Protein 7V9B (pdb70)

Solvent-accessible surface area: 12774 Å² total

GO terms:
  GO:0005886 plasma membrane (C, IDA)
  GO:0002753 cytoplasmic pattern recognition receptor signaling pathway (P, IDA)
  GO:0035332 positive regulation of hippo signaling (P, IDA)
  GO:0005737 cytoplasm (C, IDA)
  GO:0005783 endoplasmic reticulum (C, IDA)
  GO:0042308 negative regulation of protein import into nucleus (P, IDA)
  GO:0035591 signaling adaptor activity (F, IDA)
  GO:0030007 intracellular potassium ion homeostasis (P, IDA)
  GO:0034122 negative regulation of toll-like receptor signaling pathway (P, IDA)
  GO:0140311 protein sequestering activity (F, IDA)
  GO:0070972 protein localization to endoplasmic reticulum (P, IDA)
  GO:0031966 mitochondrial membrane (C, IC)
  GO:0005246 calcium channel regulator activity (F, IDA)
  GO:0051480 regulation of cytosolic calcium ion concentration (P, IDA)
  GO:1905913 negative regulation of calcium ion export across plasma membrane (P, IDA)
  GO:0019855 calcium channel inhibitor activity (F, IDA)
  GO:0044325 transmembrane transporter binding (F, IPI)
  GO:0031625 ubiquitin protein ligase binding (F, IPI)
  GO:0034605 cellular response to heat (P, IDA)
  GO:0005634 nucleus (C, IDA)

Radius of gyration: 18.72 Å; Cα contacts (8 Å, |Δi|>4): 290; chains: 2; bounding box: 40×36×58 Å

InterPro domains:
  IPR000308 14-3-3 protein [PIRSF000868] (2-242)
  IPR000308 14-3-3 protein [PR00305] (36-65)
  IPR000308 14-3-3 protein [PR00305] (85-109)
  IPR000308 14-3-3 protein [PR00305] (116-138)
  IPR000308 14-3-3 protein [PR00305] (151-177)
  IPR000308 14-3-3 protein [PR00305] (178-204)
  IPR000308 14-3-3 protein [PR00305] (205-234)
  IPR000308 14-3-3 protein [PTHR18860] (4-235)
  IPR023409 14-3-3 protein, conserved site [PS00796] (42-52)
  IPR023409 14-3-3 protein, conserved site [PS00797] (214-233)
  IPR023410 14-3-3 domain [PF00244] (11-232)
  IPR023410 14-3-3 domain [SM00101] (4-245)
  IPR036815 14-3-3 domain superfamily [G3DSA:1.20.190.20] (1-247)
  IPR036815 14-3-3 domain superfamily [SSF48445] (1-234)

Secondary structure (DSSP, 8-state):
-HHHHHHHHHHHHHHHT-HHHHHHHHHHHHTT-SPPPHHHHHHHHHHHHHHHHHHHHHHHHHHHHHHHHHHHT-HHHHHHHHHHHHHHHHHHHHHHHHHHHHIIIIIHHH--SHHHHHHHHHHHHHHHHHHHHT--HHHHHHHHHHHHHHHHHHHHHHHHHS-TT-HHHHHHHHHHHHIIIIIS--HHHHHHHHHHHHHHHHHTGGG--TTTHHHHHHHHHHHHHHHHHH-/-------

Structure (mmCIF, N/CA/C/O backbone):
data_7V9B
#
_entry.id   7V9B
#
_cell.length_a   77.880
_cell.length_b   81.040
_cell.length_c   83.280
_cell.angle_alpha   90.00
_cell.angle_beta   90.00
_cell.angle_gamma   90.00
#
_symmetry.space_group_name_H-M   'C 2 2 21'
#
loop_
_entity.id
_entity.type
_entity.pdbx_description
1 polymer 'YWHAE/FAM22B fusion protein'
2 polymer ARG-ARG-ARG-ALA-VAL-SEP-MET-ASP-ASN-SER-ASN
3 non-polymer GLYCEROL
4 non-polymer (4S)-2-METHYL-2,4-PENTANEDIOL
5 non-polymer IMIDAZOLE
6 non-polymer 2-[3,6-bis(dimethylamino)xanthen-9-yl]-5-methanoyl-benzoate
7 water water
#
loop_
_atom_site.group_PDB
_atom_site.id
_atom_site.type_symbol
_atom_site.label_atom_id
_atom_site.label_alt_id
_atom_site.label_comp_id
_atom_site.label_asym_id
_atom_site.label_entity_id
_atom_site.label_seq_id
_atom_site.pdbx_PDB_ins_code
_atom_site.Cartn_x
_atom_site.Cartn_y
_atom_site.Cartn_z
_atom_site.occupancy
_atom_site.B_iso_or_equiv
_atom_site.auth_seq_id
_atom_site.auth_comp_id
_atom_site.auth_asym_id
_atom_site.auth_atom_id
_atom_site.pdbx_PDB_model_num
ATOM 1 N N . ASP A 1 19 ? 166.282 96.885 47.817 1.00 53.50 2 ASP A N 1
ATOM 2 C CA . ASP A 1 19 ? 166.775 98.184 47.263 1.00 50.29 2 ASP A CA 1
ATOM 3 C C . ASP A 1 19 ? 166.390 98.290 45.777 1.00 43.75 2 ASP A C 1
ATOM 4 O O . ASP A 1 19 ? 165.817 97.351 45.221 1.00 42.87 2 ASP A O 1
ATOM 9 N N . ASP A 1 20 ? 166.709 99.415 45.161 1.00 41.97 3 ASP A N 1
ATOM 10 C CA . ASP A 1 20 ? 166.496 99.700 43.721 1.00 42.16 3 ASP A CA 1
ATOM 11 C C . ASP A 1 20 ? 167.047 98.555 42.835 1.00 36.19 3 ASP A C 1
ATOM 12 O O . ASP A 1 20 ? 166.365 98.172 41.886 1.00 27.55 3 ASP A O 1
ATOM 17 N N . ARG A 1 21 ? 168.244 98.029 43.103 1.00 29.98 4 ARG A N 1
ATOM 18 C CA . ARG A 1 21 ? 168.882 97.008 42.238 1.00 28.91 4 ARG A CA 1
ATOM 19 C C . ARG A 1 21 ? 168.072 95.710 42.348 1.00 29.65 4 ARG A C 1
ATOM 20 O O . ARG A 1 21 ? 167.779 95.104 41.287 1.00 24.82 4 ARG A O 1
ATOM 28 N N . GLU A 1 22 ? 167.706 95.298 43.563 1.00 30.83 5 GLU A N 1
ATOM 29 C CA . GLU A 1 22 ? 166.932 94.050 43.775 1.00 31.63 5 GLU A CA 1
ATOM 30 C C . GLU A 1 22 ? 165.547 94.190 43.159 1.00 26.53 5 GLU A C 1
ATOM 31 O O . GLU A 1 22 ? 165.048 93.205 42.621 1.00 24.76 5 GLU A O 1
ATOM 37 N N . ASP A 1 23 ? 164.975 95.377 43.248 1.00 26.36 6 ASP A N 1
ATOM 38 C CA . ASP A 1 23 ? 163.667 95.716 42.644 1.00 26.64 6 ASP A CA 1
ATOM 39 C C . ASP A 1 23 ? 163.724 95.545 41.120 1.00 24.61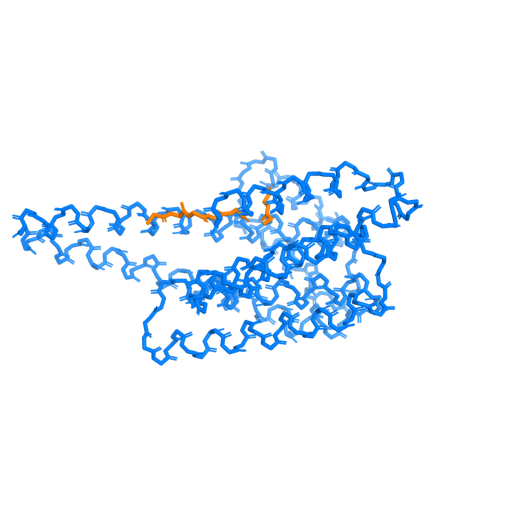 6 ASP A C 1
ATOM 40 O O . ASP A 1 23 ? 162.824 94.835 40.573 1.00 22.30 6 ASP A O 1
ATOM 45 N N . LEU A 1 24 ? 164.729 96.133 40.467 1.00 24.73 7 LEU A N 1
ATOM 46 C CA . LEU A 1 24 ? 164.905 96.055 38.986 1.00 23.47 7 LEU A CA 1
ATOM 47 C C . LEU A 1 24 ? 165.100 94.589 38.574 1.00 23.38 7 LEU A C 1
ATOM 48 O O . LEU A 1 24 ? 164.528 94.172 37.517 1.00 20.83 7 LEU A O 1
ATOM 53 N N . VAL A 1 25 ? 165.840 93.816 39.366 1.00 20.74 8 VAL A N 1
ATOM 54 C CA . VAL A 1 25 ? 166.052 92.386 39.051 1.00 22.41 8 VAL A CA 1
ATOM 55 C C . VAL A 1 25 ? 164.714 91.654 39.175 1.00 21.21 8 VAL A C 1
ATOM 56 O O . VAL A 1 25 ? 164.399 90.833 38.309 1.00 19.31 8 VAL A O 1
ATOM 60 N N . TYR A 1 26 ? 163.945 91.949 40.205 1.00 19.50 9 TYR A N 1
ATOM 61 C CA . TYR A 1 26 ? 162.625 91.312 40.405 1.00 20.24 9 TYR A CA 1
ATOM 62 C C . TYR A 1 26 ? 161.700 91.666 39.224 1.00 19.78 9 TYR A C 1
ATOM 63 O O . TYR A 1 26 ? 160.984 90.797 38.718 1.00 19.83 9 TYR A O 1
ATOM 72 N N . GLN A 1 27 ? 161.686 92.927 38.808 1.00 18.39 10 GLN A N 1
ATOM 73 C CA . GLN A 1 27 ? 160.884 93.396 37.655 1.00 21.87 10 GLN A CA 1
ATOM 74 C C . GLN A 1 27 ? 161.302 92.662 36.357 1.00 19.02 10 GLN A C 1
ATOM 75 O O . GLN A 1 27 ? 160.410 92.257 35.599 1.00 17.74 10 GLN A O 1
ATOM 81 N N . ALA A 1 28 ? 162.600 92.466 36.140 1.00 18.84 11 ALA A N 1
ATOM 82 C CA . ALA A 1 28 ? 163.164 91.699 34.996 1.00 20.12 11 ALA A CA 1
ATOM 83 C C . ALA A 1 28 ? 162.618 90.281 35.022 1.00 19.95 11 ALA A C 1
ATOM 84 O O . ALA A 1 28 ? 162.187 89.785 33.962 1.00 18.61 11 ALA A O 1
ATOM 86 N N . LYS A 1 29 ? 162.594 89.668 36.210 1.00 17.59 12 LYS A N 1
ATOM 87 C CA . LYS A 1 29 ? 162.115 88.284 36.370 1.00 20.23 12 LYS A CA 1
ATOM 88 C C . LYS A 1 29 ? 160.589 88.211 36.126 1.00 18.33 12 LYS A C 1
ATOM 89 O O . LYS A 1 29 ? 160.142 87.260 35.459 1.00 15.39 12 LYS A O 1
ATOM 95 N N . LEU A 1 30 ? 159.817 89.194 36.607 1.00 17.72 13 LEU A N 1
ATOM 96 C CA . LEU A 1 30 ? 158.362 89.270 36.316 1.00 19.80 13 LEU A CA 1
ATOM 97 C C . LEU A 1 30 ? 158.120 89.402 34.800 1.00 18.28 13 LEU A C 1
ATOM 98 O O . LEU A 1 30 ? 157.233 88.715 34.309 1.00 17.10 13 LEU A O 1
ATOM 103 N N . ALA A 1 31 ? 158.806 90.333 34.124 1.00 17.10 14 ALA A N 1
ATOM 104 C CA . ALA A 1 31 ? 158.711 90.581 32.668 1.00 16.43 14 ALA A CA 1
ATOM 105 C C . ALA A 1 31 ? 159.057 89.276 31.928 1.00 17.56 14 ALA A C 1
ATOM 106 O O . ALA A 1 31 ? 158.351 88.909 30.910 1.00 16.03 14 ALA A O 1
ATOM 108 N N . GLU A 1 32 ? 160.115 88.598 32.379 1.00 16.66 15 GLU A N 1
ATOM 109 C CA . GLU A 1 32 ? 160.509 87.322 31.737 1.00 17.27 15 GLU A CA 1
ATOM 110 C C . GLU A 1 32 ? 159.345 86.319 31.833 1.00 18.04 15 GLU A C 1
ATOM 111 O O . GLU A 1 32 ? 158.995 85.629 30.782 1.00 17.34 15 GLU A O 1
ATOM 117 N N . GLN A 1 33 ? 158.785 86.139 33.021 1.00 16.70 16 GLN A N 1
ATOM 118 C CA . GLN A 1 33 ? 157.664 85.195 33.179 1.00 17.52 16 GLN A CA 1
ATOM 119 C C . GLN A 1 33 ? 156.511 85.604 32.266 1.00 16.98 16 GLN A C 1
ATOM 120 O O . GLN A 1 33 ? 155.860 84.691 31.679 1.00 17.04 16 GLN A O 1
ATOM 126 N N . ALA A 1 34 ? 156.195 86.906 32.227 1.00 15.51 17 ALA A N 1
ATOM 127 C CA . ALA A 1 34 ? 155.060 87.449 31.468 1.00 15.44 17 ALA A CA 1
ATOM 128 C C . ALA A 1 34 ? 155.354 87.388 29.948 1.00 16.42 17 ALA A C 1
ATOM 129 O O . ALA A 1 34 ? 154.438 87.679 29.160 1.00 17.66 17 ALA A O 1
ATOM 131 N N . GLU A 1 35 ? 156.584 87.073 29.529 1.00 17.98 18 GLU A N 1
ATOM 132 C CA . GLU A 1 35 ? 157.057 87.077 28.118 1.00 17.66 18 GLU A CA 1
ATOM 133 C C . GLU A 1 35 ? 156.944 88.474 27.521 1.00 18.16 18 GLU A C 1
ATOM 134 O O . GLU A 1 35 ? 156.590 88.611 26.365 1.00 19.47 18 GLU A O 1
ATOM 140 N N . ARG A 1 36 ? 157.254 89.482 28.308 1.00 16.26 19 ARG A N 1
ATOM 141 C CA . ARG A 1 36 ? 157.262 90.901 27.887 1.00 15.93 19 ARG A CA 1
ATOM 142 C C . ARG A 1 36 ? 158.722 91.340 27.854 1.00 17.11 19 ARG A C 1
ATOM 143 O O . ARG A 1 36 ? 159.208 92.005 28.770 1.00 18.02 19 ARG A O 1
ATOM 151 N N . TYR A 1 37 ? 159.426 90.976 26.808 1.00 17.19 20 TYR A N 1
ATOM 152 C CA . TYR A 1 37 ? 160.908 91.047 26.821 1.00 17.70 20 TYR A CA 1
ATOM 153 C C . TYR A 1 37 ? 161.424 92.474 26.691 1.00 18.48 20 TYR A C 1
ATOM 154 O O . TYR A 1 37 ? 162.531 92.730 27.150 1.00 16.77 20 TYR A O 1
ATOM 163 N N . ASP A 1 38 ? 160.668 93.378 26.074 1.00 20.89 21 ASP A N 1
ATOM 164 C CA . ASP A 1 38 ? 161.053 94.810 26.004 1.00 20.68 21 ASP A CA 1
ATOM 165 C C . ASP A 1 38 ? 161.254 95.359 27.437 1.00 20.07 21 ASP A C 1
ATOM 166 O O . ASP A 1 38 ? 162.120 96.207 27.657 1.00 19.67 21 ASP A O 1
ATOM 171 N N . GLU A 1 39 ? 160.335 95.019 28.331 1.00 18.12 22 GLU A N 1
ATOM 172 C CA . GLU A 1 39 ? 160.329 95.491 29.720 1.00 18.06 22 GLU A CA 1
ATOM 173 C C . GLU A 1 39 ? 161.471 94.815 30.455 1.00 17.26 22 GLU A C 1
ATOM 174 O O . GLU A 1 39 ? 162.062 95.439 31.365 1.00 18.10 22 GLU A O 1
ATOM 180 N N . MET A 1 40 ? 161.756 93.577 30.093 1.00 16.13 23 MET A N 1
ATOM 181 C CA . MET A 1 40 ? 162.878 92.853 30.695 1.00 16.33 23 MET A CA 1
ATOM 182 C C . MET A 1 40 ? 164.166 93.580 30.319 1.00 18.20 23 MET A C 1
ATOM 183 O O . MET A 1 40 ? 165.031 93.771 31.198 1.00 19.21 23 MET A O 1
ATOM 188 N N . VAL A 1 41 ? 164.309 93.955 29.042 1.00 16.89 24 VAL A N 1
ATOM 189 C CA . VAL A 1 41 ? 165.485 94.716 28.559 1.00 17.23 24 VAL A CA 1
ATOM 190 C C . VAL A 1 41 ? 165.568 96.006 29.374 1.00 19.02 24 VAL A C 1
ATOM 191 O O . VAL A 1 41 ? 166.630 96.347 29.889 1.00 19.26 24 VAL A O 1
ATOM 195 N N . GLU A 1 42 ? 164.463 96.709 29.503 1.00 19.72 25 GLU A N 1
ATOM 196 C CA . GLU A 1 42 ? 164.511 98.068 30.093 1.00 22.48 25 GLU A CA 1
ATOM 197 C C . GLU A 1 42 ? 164.972 97.951 31.566 1.00 20.61 25 GLU A C 1
ATOM 198 O O . GLU A 1 42 ? 165.848 98.772 32.038 1.00 19.29 25 GLU A O 1
ATOM 204 N N . SER A 1 43 ? 164.522 96.914 32.268 1.00 20.07 26 SER A N 1
ATOM 205 C CA . SER A 1 43 ? 164.868 96.692 33.688 1.00 21.34 26 SER A CA 1
ATOM 206 C C . SER A 1 43 ? 166.363 96.403 33.786 1.00 21.62 26 SER A C 1
ATOM 207 O O . SER A 1 43 ? 167.049 97.011 34.631 1.00 25.54 26 SER A O 1
ATOM 210 N N . MET A 1 44 ? 166.861 95.506 32.954 1.00 18.08 27 MET A N 1
ATOM 211 C CA . MET A 1 44 ? 168.287 95.085 33.071 1.00 18.08 27 MET A CA 1
ATOM 212 C C . MET A 1 44 ? 169.217 96.184 32.535 1.00 18.70 27 MET A C 1
ATOM 213 O O . MET A 1 44 ? 170.331 96.277 33.014 1.00 17.52 27 MET A O 1
ATOM 218 N N . LYS A 1 45 ? 168.793 96.991 31.552 1.00 18.74 28 LYS A N 1
ATOM 219 C CA . LYS A 1 45 ? 169.560 98.175 31.119 1.00 22.21 28 LYS A CA 1
ATOM 220 C C . LYS A 1 45 ? 169.791 99.127 32.300 1.00 20.68 28 LYS A C 1
ATOM 221 O O . LYS A 1 45 ? 170.858 99.670 32.379 1.00 21.98 28 LYS A O 1
ATOM 227 N N . LYS A 1 46 ? 168.797 99.312 33.140 1.00 22.69 29 LYS A N 1
ATOM 228 C CA . LYS A 1 46 ? 168.911 100.183 34.331 1.00 26.11 29 LYS A CA 1
ATOM 229 C C . LYS A 1 46 ? 169.917 99.575 35.297 1.00 24.67 29 LYS A C 1
ATOM 230 O O . LYS A 1 46 ? 170.695 100.357 35.849 1.00 21.54 29 LYS A O 1
ATOM 236 N N . VAL A 1 47 ? 169.971 98.238 35.420 1.00 20.48 30 VAL A N 1
ATOM 237 C CA . VAL A 1 47 ? 170.966 97.601 36.319 1.00 22.13 30 VAL A CA 1
ATOM 238 C C . VAL A 1 47 ? 172.348 97.821 35.728 1.00 22.95 30 VAL A C 1
ATOM 239 O O . VAL A 1 47 ? 173.284 98.167 36.463 1.00 25.50 30 VAL A O 1
ATOM 243 N N . ALA A 1 48 ? 172.497 97.574 34.438 1.00 20.77 31 ALA A N 1
ATOM 244 C CA . ALA A 1 48 ? 173.755 97.759 33.704 1.00 19.64 31 ALA A CA 1
ATOM 245 C C . ALA A 1 48 ? 174.226 99.221 33.809 1.00 21.49 31 ALA A C 1
ATOM 246 O O . ALA A 1 48 ? 175.412 99.432 33.980 1.00 21.10 31 ALA A O 1
ATOM 248 N N . GLY A 1 49 ? 173.313 100.188 33.769 1.00 23.20 32 GLY A N 1
ATOM 249 C CA . GLY A 1 49 ? 173.648 101.622 33.872 1.00 23.25 32 GLY A CA 1
ATOM 250 C C . GLY A 1 49 ? 174.169 102.032 35.258 1.00 26.98 32 GLY A C 1
ATOM 251 O O . GLY A 1 49 ? 174.597 103.189 35.406 1.00 25.45 32 GLY A O 1
ATOM 252 N N . MET A 1 50 ? 174.072 101.167 36.272 1.00 25.50 33 MET A N 1
ATOM 253 C CA . MET A 1 50 ? 174.580 101.429 37.642 1.00 27.16 33 MET A CA 1
ATOM 254 C C . MET A 1 50 ? 176.115 101.369 37.671 1.00 28.05 33 MET A C 1
ATOM 255 O O . MET A 1 50 ? 176.684 101.777 38.720 1.00 31.23 33 MET A O 1
ATOM 260 N N . ASP A 1 51 ? 176.769 100.866 36.617 1.00 25.63 34 ASP A N 1
ATOM 261 C CA . ASP A 1 51 ? 178.252 100.849 36.464 1.00 29.51 34 ASP A CA 1
ATOM 262 C C . ASP A 1 51 ? 178.894 99.961 37.537 1.00 32.30 34 ASP A C 1
ATOM 263 O O . ASP A 1 51 ? 179.941 100.340 38.080 1.00 28.56 34 ASP A O 1
ATOM 268 N N . VAL A 1 52 ? 178.297 98.806 37.806 1.00 30.23 35 VAL A N 1
ATOM 269 C CA . VAL A 1 52 ? 178.809 97.827 38.791 1.00 31.22 35 VAL A CA 1
ATOM 270 C C . VAL A 1 52 ? 178.986 96.500 38.080 1.00 31.11 35 VAL A C 1
ATOM 271 O O . VAL A 1 52 ? 178.370 96.294 37.043 1.00 31.54 35 VAL A O 1
ATOM 275 N N . GLU A 1 53 ? 179.770 95.636 38.694 1.00 26.24 36 GLU A N 1
ATOM 276 C CA . GLU A 1 53 ? 179.949 94.255 38.241 1.00 23.85 36 GLU A CA 1
ATOM 277 C C . GLU A 1 53 ? 178.592 93.572 38.393 1.00 23.99 36 GLU A C 1
ATOM 278 O O . GLU A 1 53 ? 178.004 93.658 39.502 1.00 21.81 36 GLU A O 1
ATOM 284 N N . LEU A 1 54 ? 178.043 93.028 37.303 1.00 22.57 37 LEU A N 1
ATOM 285 C CA . LEU A 1 54 ? 176.775 92.287 37.398 1.00 22.97 37 LEU A CA 1
ATOM 286 C C . LEU A 1 54 ? 177.035 90.923 38.057 1.00 19.43 37 LEU A C 1
ATOM 287 O O . LEU A 1 54 ? 178.067 90.333 37.851 1.00 21.43 37 LEU A O 1
ATOM 292 N N . THR A 1 55 ? 176.050 90.402 38.738 1.00 18.56 38 THR A N 1
ATOM 293 C CA . THR A 1 55 ? 176.072 89.009 39.217 1.00 19.08 38 THR A CA 1
ATOM 294 C C . THR A 1 55 ? 175.885 88.063 38.040 1.00 18.38 38 THR A C 1
ATOM 295 O O . THR A 1 55 ? 175.464 88.488 36.978 1.00 17.51 38 THR A O 1
ATOM 299 N N . VAL A 1 56 ? 176.170 86.784 38.248 1.00 19.70 39 VAL A N 1
ATOM 300 C CA . VAL A 1 56 ? 175.910 85.738 37.231 1.00 20.08 39 VAL A CA 1
ATOM 301 C C . VAL A 1 56 ? 174.450 85.843 36.842 1.00 18.88 39 VAL A C 1
ATOM 302 O O . VAL A 1 56 ? 174.135 85.812 35.621 1.00 20.64 39 VAL A O 1
ATOM 306 N N . GLU A 1 57 ? 173.575 85.902 37.831 1.00 19.12 40 GLU A N 1
ATOM 307 C CA . GLU A 1 57 ? 172.123 85.915 37.561 1.00 19.49 40 GLU A CA 1
ATOM 308 C C . GLU A 1 57 ? 171.779 87.160 36.710 1.00 21.04 40 GLU A C 1
ATOM 309 O O . GLU A 1 57 ? 170.972 87.043 35.716 1.00 18.39 40 GLU A O 1
ATOM 315 N N . GLU A 1 58 ? 172.315 88.331 37.066 1.00 18.48 41 GLU A N 1
ATOM 316 C CA . GLU A 1 58 ? 172.024 89.574 36.323 1.00 18.66 41 GLU A CA 1
ATOM 317 C C . GLU A 1 58 ? 172.529 89.499 34.877 1.00 17.90 41 GLU A C 1
ATOM 318 O O . GLU A 1 58 ? 171.792 89.972 33.955 1.00 19.18 41 GLU A O 1
ATOM 324 N N . ARG A 1 59 ? 173.745 88.990 34.642 1.00 19.07 42 ARG A N 1
ATOM 325 C CA . ARG A 1 59 ? 174.293 88.875 33.262 1.00 19.36 42 ARG A CA 1
ATOM 326 C C . ARG A 1 59 ? 173.359 87.982 32.438 1.00 19.27 42 ARG A C 1
ATOM 327 O O . ARG A 1 59 ? 173.069 88.311 31.276 1.00 17.70 42 ARG A O 1
ATOM 335 N N . ASN A 1 60 ? 172.929 86.865 33.012 1.00 17.35 43 ASN A N 1
ATOM 336 C CA . ASN A 1 60 ? 172.005 85.908 32.368 1.00 19.82 43 ASN A CA 1
ATOM 337 C C . ASN A 1 60 ? 170.671 86.582 32.055 1.00 19.94 43 ASN A C 1
ATOM 338 O O . ASN A 1 60 ? 170.171 86.383 30.916 1.00 19.75 43 ASN A O 1
ATOM 343 N N . LEU A 1 61 ? 170.081 87.317 32.994 1.00 16.97 44 LEU A N 1
ATOM 344 C CA . LEU A 1 61 ? 168.805 88.024 32.715 1.00 18.26 44 LEU A CA 1
ATOM 345 C C . LEU A 1 61 ? 169.014 89.045 31.577 1.00 18.11 44 LEU A C 1
ATOM 346 O O . LEU A 1 61 ? 168.189 89.155 30.695 1.00 15.80 44 LEU A O 1
ATOM 351 N N . LEU A 1 62 ? 170.082 89.806 31.594 1.00 19.33 45 LEU A N 1
ATOM 352 C CA . LEU A 1 62 ? 170.373 90.803 30.531 1.00 18.17 45 LEU A CA 1
ATOM 353 C C . LEU A 1 62 ? 170.462 90.085 29.177 1.00 19.12 45 LEU A C 1
ATOM 354 O O . LEU A 1 62 ? 169.878 90.569 28.205 1.00 16.53 45 LEU A O 1
ATOM 359 N N . SER A 1 63 ? 171.239 88.997 29.130 1.00 18.02 46 SER A N 1
ATOM 360 C CA . SER A 1 63 ? 171.535 88.235 27.905 1.00 18.23 46 SER A CA 1
ATOM 361 C C . SER A 1 63 ? 170.191 87.668 27.359 1.00 17.80 46 SER A C 1
ATOM 362 O O . SER A 1 63 ? 169.947 87.813 26.117 1.00 16.80 46 SER A O 1
ATOM 365 N N . VAL A 1 64 ? 169.356 87.055 28.201 1.00 15.86 47 VAL A N 1
ATOM 366 C CA . VAL A 1 64 ? 168.046 86.462 27.782 1.00 16.95 47 VAL A CA 1
ATOM 367 C C . VAL A 1 64 ? 167.130 87.567 27.241 1.00 16.29 47 VAL A C 1
ATOM 368 O O . VAL A 1 64 ? 166.412 87.322 26.224 1.00 15.11 47 VAL A O 1
ATOM 372 N N . ALA A 1 65 ? 167.137 88.751 27.873 1.00 15.16 48 ALA A N 1
ATOM 373 C CA . ALA A 1 65 ? 166.230 89.842 27.491 1.00 15.82 48 ALA A CA 1
ATOM 374 C C . ALA A 1 65 ? 166.555 90.247 26.047 1.00 15.09 48 ALA A C 1
ATOM 375 O O . ALA A 1 65 ? 165.654 90.235 25.206 1.00 14.66 48 ALA A O 1
ATOM 377 N N . TYR A 1 66 ? 167.826 90.551 25.765 1.00 14.29 49 TYR A N 1
ATOM 378 C CA . TYR A 1 66 ? 168.240 91.040 24.426 1.00 14.94 49 TYR A CA 1
ATOM 379 C C . TYR A 1 66 ? 168.110 89.890 23.437 1.00 14.81 49 TYR A C 1
ATOM 380 O O . TYR A 1 66 ? 167.677 90.141 22.320 1.00 17.17 49 TYR A O 1
ATOM 3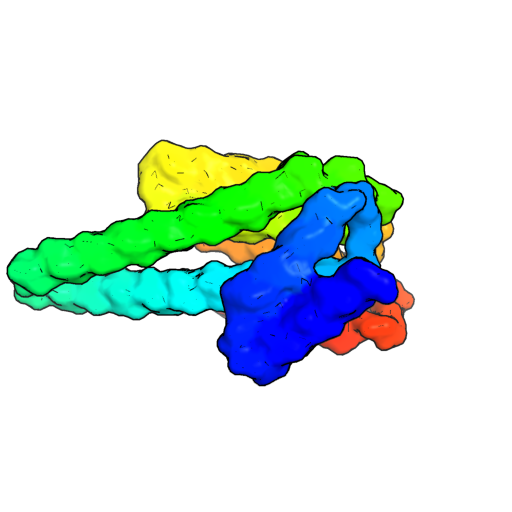89 N N . LYS A 1 67 ? 168.421 88.667 23.835 1.00 14.94 50 LYS A N 1
ATOM 390 C CA . LYS A 1 67 ? 168.344 87.550 22.897 1.00 15.27 50 LYS A CA 1
ATOM 391 C C . LYS A 1 67 ? 166.897 87.401 22.404 1.00 16.05 50 LYS A C 1
ATOM 392 O O . LYS A 1 67 ? 166.680 87.112 21.174 1.00 14.04 50 LYS A O 1
ATOM 398 N N . ASN A 1 68 ? 165.936 87.550 23.308 1.00 14.51 51 ASN A N 1
ATOM 399 C CA . ASN A 1 68 ? 164.509 87.439 22.907 1.00 15.97 51 ASN A CA 1
ATOM 400 C C . ASN A 1 68 ? 164.089 88.593 22.022 1.00 15.99 51 ASN A C 1
ATOM 401 O O . ASN A 1 68 ? 163.365 88.386 21.001 1.00 14.97 51 ASN A O 1
ATOM 406 N N . VAL A 1 69 ? 164.493 89.796 22.375 1.00 18.17 52 VAL A N 1
ATOM 407 C CA . VAL A 1 69 ? 164.082 90.996 21.599 1.00 17.57 52 VAL A CA 1
ATOM 408 C C . VAL A 1 69 ? 164.695 90.947 20.187 1.00 16.69 52 VAL A C 1
ATOM 409 O O . VAL A 1 69 ? 163.961 91.147 19.176 1.00 16.43 52 VAL A O 1
ATOM 413 N N . ILE A 1 70 ? 165.986 90.660 20.069 1.00 17.25 53 ILE A N 1
ATOM 414 C CA . ILE A 1 70 ? 166.627 90.542 18.726 1.00 16.54 53 ILE A CA 1
ATOM 415 C C . ILE A 1 70 ? 166.099 89.290 18.011 1.00 15.58 53 ILE A C 1
ATOM 416 O O . ILE A 1 70 ? 165.899 89.307 16.762 1.00 16.19 53 ILE A O 1
ATOM 421 N N . GLY A 1 71 ? 165.868 88.210 18.724 1.00 16.01 54 GLY A N 1
ATOM 422 C CA . GLY A 1 71 ? 165.498 86.921 18.107 1.00 16.78 54 GLY A CA 1
ATOM 423 C C . GLY A 1 71 ? 164.156 86.975 17.419 1.00 17.40 54 GLY A C 1
ATOM 424 O O . GLY A 1 71 ? 164.012 86.379 16.337 1.00 15.54 54 GLY A O 1
ATOM 425 N N . ALA A 1 72 ? 163.217 87.764 17.933 1.00 17.54 55 ALA A N 1
ATOM 426 C CA . ALA A 1 72 ? 161.929 87.983 17.238 1.00 18.22 55 ALA A CA 1
ATOM 427 C C . ALA A 1 72 ? 162.157 88.647 15.852 1.00 17.88 55 ALA A C 1
ATOM 428 O O . ALA A 1 72 ? 161.530 88.209 14.869 1.00 15.26 55 ALA A O 1
ATOM 430 N N . ARG A 1 73 ? 163.030 89.661 15.764 1.00 18.46 56 ARG A N 1
ATOM 431 C CA . ARG A 1 73 ? 163.316 90.318 14.476 1.00 15.65 56 ARG A CA 1
ATOM 432 C C . ARG A 1 73 ? 164.146 89.440 13.563 1.00 15.51 56 ARG A C 1
ATOM 433 O O . ARG A 1 73 ? 163.856 89.511 12.353 1.00 16.69 56 ARG A O 1
ATOM 441 N N . ARG A 1 74 ? 165.112 88.652 14.073 1.00 13.83 57 ARG A N 1
ATOM 442 C CA . ARG A 1 74 ? 165.883 87.724 13.232 1.00 14.35 57 ARG A CA 1
ATOM 443 C C . ARG A 1 74 ? 164.959 86.684 12.602 1.00 16.23 57 ARG A C 1
ATOM 444 O O . ARG A 1 74 ? 165.094 86.459 11.371 1.00 14.28 57 ARG A O 1
ATOM 452 N N . ALA A 1 75 ? 164.009 86.136 13.375 1.00 17.14 58 ALA A N 1
ATOM 453 C CA . ALA A 1 75 ? 162.992 85.192 12.865 1.00 16.26 58 ALA A CA 1
ATOM 454 C C . ALA A 1 75 ? 162.130 85.885 11.818 1.00 16.70 58 ALA A C 1
ATOM 455 O O . ALA A 1 75 ? 161.957 85.295 10.761 1.00 13.08 58 ALA A O 1
ATOM 457 N N . SER A 1 76 ? 161.654 87.106 12.068 1.00 16.06 59 SER A N 1
ATOM 458 C CA . SER A 1 76 ? 160.805 87.809 11.079 1.00 15.95 59 SER A CA 1
ATOM 459 C C . SER A 1 76 ? 161.604 88.014 9.795 1.00 15.80 59 SER A C 1
ATOM 460 O O . SER A 1 76 ? 161.038 87.904 8.697 1.00 14.59 59 SER A O 1
ATOM 463 N N . TRP A 1 77 ? 162.849 88.438 9.926 1.00 16.12 60 TRP A N 1
ATOM 464 C CA . TRP A 1 77 ? 163.707 88.734 8.750 1.00 16.84 60 TRP A CA 1
ATOM 465 C C . TRP A 1 77 ? 163.866 87.480 7.892 1.00 16.80 60 TRP A C 1
ATOM 466 O O . TRP A 1 77 ? 163.658 87.554 6.651 1.00 16.97 60 TRP A O 1
ATOM 477 N N . ARG A 1 78 ? 164.176 86.352 8.490 1.00 15.84 61 ARG A N 1
ATOM 478 C CA . ARG A 1 78 ? 164.312 85.111 7.698 1.00 17.08 61 ARG A CA 1
ATOM 479 C C . ARG A 1 78 ? 162.995 84.730 7.030 1.00 18.07 61 ARG A C 1
ATOM 480 O O . ARG A 1 78 ? 163.037 84.213 5.884 1.00 17.43 61 ARG A O 1
ATOM 488 N N . ILE A 1 79 ? 161.861 84.939 7.708 1.00 16.41 62 ILE A N 1
ATOM 489 C CA . ILE A 1 79 ? 160.549 84.599 7.088 1.00 16.11 62 ILE A CA 1
ATOM 490 C C . ILE A 1 79 ? 160.330 85.512 5.877 1.00 16.54 62 ILE A C 1
ATOM 491 O O . ILE A 1 79 ? 159.980 85.015 4.803 1.00 16.52 62 ILE A O 1
ATOM 496 N N . ILE A 1 80 ? 160.504 86.822 6.057 1.00 14.67 63 ILE A N 1
ATOM 497 C CA . ILE A 1 80 ? 160.224 87.809 5.016 1.00 14.41 63 ILE A CA 1
ATOM 498 C C . ILE A 1 80 ? 161.182 87.521 3.846 1.00 15.52 63 ILE A C 1
ATOM 499 O O . ILE A 1 80 ? 160.749 87.542 2.705 1.00 14.98 63 ILE A O 1
ATOM 504 N N . SER A 1 81 ? 162.457 87.291 4.125 1.00 16.35 64 SER A N 1
ATOM 505 C CA . SER A 1 81 ? 163.478 87.028 3.106 1.00 16.46 64 SER A CA 1
ATOM 506 C C . SER A 1 81 ? 163.075 85.778 2.301 1.00 17.16 64 SER A C 1
ATOM 507 O O . SER A 1 81 ? 163.233 85.794 1.076 1.00 17.99 64 SER A O 1
ATOM 510 N N . SER A 1 82 ? 162.557 84.744 2.947 1.00 17.85 65 SER A N 1
ATOM 511 C CA A SER A 1 82 ? 162.142 83.479 2.297 0.50 18.36 65 SER A CA 1
ATOM 512 C CA B SER A 1 82 ? 162.161 83.480 2.281 0.50 16.63 65 SER A CA 1
ATOM 513 C C . SER A 1 82 ? 160.980 83.773 1.343 1.00 18.75 65 SER A C 1
ATOM 514 O O . SER A 1 82 ? 160.936 83.231 0.248 1.00 17.91 65 SER A O 1
ATOM 519 N N . ILE A 1 83 ? 160.081 84.634 1.771 1.00 18.72 66 ILE A N 1
ATOM 520 C CA . ILE A 1 83 ? 158.921 85.017 0.938 1.00 18.85 66 ILE A CA 1
ATOM 521 C C . ILE A 1 83 ? 159.432 85.802 -0.284 1.00 17.94 66 ILE A C 1
ATOM 522 O O . ILE A 1 83 ? 159.001 85.517 -1.416 1.00 17.38 66 ILE A O 1
ATOM 527 N N . GLU A 1 84 ? 160.365 86.716 -0.064 1.00 18.16 67 GLU A N 1
ATOM 528 C CA . GLU A 1 84 ? 161.007 87.467 -1.151 1.00 19.64 67 GLU A CA 1
ATOM 529 C C . GLU A 1 84 ? 161.599 86.486 -2.189 1.00 20.41 67 GLU A C 1
ATOM 530 O O . GLU A 1 84 ? 161.342 86.674 -3.361 1.00 21.23 67 GLU A O 1
ATOM 536 N N . GLN A 1 85 ? 162.409 85.503 -1.802 1.00 18.53 68 GLN A N 1
ATOM 537 C CA . GLN A 1 85 ? 162.977 84.551 -2.799 1.00 22.06 68 GLN A CA 1
ATOM 538 C C . GLN A 1 85 ? 161.846 83.910 -3.630 1.00 20.63 68 GLN A C 1
ATOM 539 O O . GLN A 1 85 ? 161.961 83.812 -4.904 1.00 20.57 68 GLN A O 1
ATOM 545 N N . LYS A 1 86 ? 160.792 83.464 -2.971 1.00 19.16 69 LYS A N 1
ATOM 546 C CA . LYS A 1 86 ? 159.702 82.727 -3.631 1.00 23.79 69 LYS A CA 1
ATOM 547 C C . LYS A 1 86 ? 159.097 83.684 -4.678 1.00 24.88 69 LYS A C 1
ATOM 548 O O . LYS A 1 86 ? 158.968 83.322 -5.853 1.00 23.35 69 LYS A O 1
ATOM 554 N N . GLU A 1 87 ? 158.908 84.946 -4.315 1.00 22.01 70 GLU A N 1
ATOM 555 C CA . GLU A 1 87 ? 158.241 85.883 -5.236 1.00 24.43 70 GLU A CA 1
ATOM 556 C C . GLU A 1 87 ? 159.214 86.236 -6.353 1.00 26.27 70 GLU A C 1
ATOM 557 O O . GLU A 1 87 ? 158.729 86.474 -7.486 1.00 28.58 70 GLU A O 1
ATOM 563 N N . GLU A 1 88 ? 160.512 86.288 -6.073 1.00 27.37 71 GLU A N 1
ATOM 564 C CA . GLU A 1 88 ? 161.503 86.536 -7.147 1.00 27.85 71 GLU A CA 1
ATOM 565 C C . GLU A 1 88 ? 161.389 85.408 -8.201 1.00 34.98 71 GLU A C 1
ATOM 566 O O . GLU A 1 88 ? 161.490 85.737 -9.399 1.00 32.72 71 GLU A O 1
ATOM 572 N N . ASN A 1 89 ? 161.132 84.160 -7.780 1.00 28.52 72 ASN A N 1
ATOM 573 C CA . ASN A 1 89 ? 161.023 82.967 -8.664 1.00 31.38 72 ASN A CA 1
ATOM 574 C C . ASN A 1 89 ? 159.700 82.979 -9.447 1.00 35.85 72 ASN A C 1
ATOM 575 O O . ASN A 1 89 ? 159.681 82.418 -10.538 1.00 35.18 72 ASN A O 1
ATOM 580 N N . LYS A 1 90 ? 158.661 83.662 -8.964 1.00 38.71 73 LYS A N 1
ATOM 581 C CA . LYS A 1 90 ? 157.397 83.902 -9.711 1.00 43.84 73 LYS A CA 1
ATOM 582 C C . LYS A 1 90 ? 157.423 85.255 -10.456 1.00 49.50 73 LYS A C 1
ATOM 583 O O . LYS A 1 90 ? 156.583 85.453 -11.358 1.00 59.38 73 LYS A O 1
ATOM 589 N N . GLY A 1 91 ? 158.347 86.157 -10.130 1.00 55.01 74 GLY A N 1
ATOM 590 C CA . GLY A 1 91 ? 158.449 87.491 -10.753 1.00 53.50 74 GLY A CA 1
ATOM 591 C C . GLY A 1 91 ? 157.293 88.424 -10.412 1.00 61.46 74 GLY A C 1
ATOM 592 O O . GLY A 1 91 ? 157.031 89.319 -11.229 1.00 73.04 74 GLY A O 1
ATOM 593 N N . GLY A 1 92 ? 156.643 88.292 -9.248 1.00 61.03 75 GLY A N 1
ATOM 594 C CA . GLY A 1 92 ? 155.523 89.178 -8.854 1.00 55.55 75 GLY A CA 1
ATOM 595 C C . GLY A 1 92 ? 156.020 90.514 -8.331 1.00 53.72 75 GLY A C 1
ATOM 596 O O . GLY A 1 92 ? 156.233 90.581 -7.115 1.00 50.90 75 GLY A O 1
ATOM 597 N N . GLU A 1 93 ? 156.161 91.537 -9.193 1.00 48.77 76 GLU A N 1
ATOM 598 C CA . GLU A 1 93 ? 156.941 92.790 -8.932 1.00 49.42 76 GLU A CA 1
ATOM 599 C C . GLU A 1 93 ? 156.233 93.728 -7.943 1.00 48.01 76 GLU A C 1
ATOM 600 O O . GLU A 1 93 ? 156.961 94.413 -7.165 1.00 38.83 76 GLU A O 1
ATOM 606 N N . ASP A 1 94 ? 154.900 93.845 -8.052 1.00 47.89 77 ASP A N 1
ATOM 607 C CA . ASP A 1 94 ? 153.993 94.544 -7.094 1.00 45.99 77 ASP A CA 1
ATOM 608 C C . ASP A 1 94 ? 154.289 94.041 -5.679 1.00 38.75 77 ASP A C 1
ATOM 609 O O . ASP A 1 94 ? 154.623 94.882 -4.740 1.00 37.62 77 ASP A O 1
ATOM 614 N N . LYS A 1 95 ? 154.329 92.713 -5.544 1.00 31.73 78 LYS A N 1
ATOM 615 C CA . LYS A 1 95 ? 154.564 92.089 -4.227 1.00 30.54 78 LYS A CA 1
ATOM 616 C C . LYS A 1 95 ? 155.997 92.392 -3.776 1.00 27.68 78 LYS A C 1
ATOM 617 O O . LYS A 1 95 ? 156.171 92.724 -2.613 1.00 24.69 78 LYS A O 1
ATOM 623 N N . LEU A 1 96 ? 156.970 92.400 -4.686 1.00 27.24 79 LEU A N 1
ATOM 624 C CA . LEU A 1 96 ? 158.396 92.484 -4.280 1.00 28.28 79 LEU A CA 1
ATOM 625 C C . LEU A 1 96 ? 158.716 93.847 -3.688 1.00 27.44 79 LEU A C 1
ATOM 626 O O . LEU A 1 96 ? 159.591 93.892 -2.835 1.00 23.21 79 LEU A O 1
ATOM 631 N N . LYS A 1 97 ? 158.113 94.913 -4.197 1.00 27.20 80 LYS A N 1
ATOM 632 C CA . LYS A 1 97 ? 158.329 96.257 -3.631 1.00 28.75 80 LYS A CA 1
ATOM 633 C C . LYS A 1 97 ? 157.868 96.275 -2.152 1.00 25.36 80 LYS A C 1
ATOM 634 O O . LYS A 1 97 ? 158.624 96.788 -1.301 1.00 23.96 80 LYS A O 1
ATOM 640 N N . MET A 1 98 ? 156.713 95.683 -1.851 1.00 25.39 81 MET A N 1
ATOM 641 C CA . MET A 1 98 ? 156.143 95.618 -0.493 1.00 24.79 81 MET A CA 1
ATOM 642 C C . MET A 1 98 ? 157.023 94.707 0.374 1.00 23.31 81 MET A C 1
ATOM 643 O O . MET A 1 98 ? 157.363 95.100 1.523 1.00 20.72 81 MET A O 1
ATOM 648 N N . ILE A 1 99 ? 157.391 93.538 -0.133 1.00 19.59 82 ILE A N 1
ATOM 649 C CA . ILE A 1 99 ? 158.255 92.603 0.627 1.00 20.24 82 ILE A CA 1
ATOM 650 C C . ILE A 1 99 ? 159.590 93.277 0.990 1.00 19.81 82 ILE A C 1
ATOM 651 O O . ILE A 1 99 ? 160.026 93.203 2.171 1.00 19.32 82 ILE A O 1
ATOM 656 N N . ARG A 1 100 ? 160.268 93.866 0.015 1.00 20.57 83 ARG A N 1
ATOM 657 C CA . ARG A 1 100 ? 161.562 94.562 0.210 1.00 21.82 83 ARG A CA 1
ATOM 658 C C . ARG A 1 100 ? 161.382 95.681 1.238 1.00 20.53 83 ARG A C 1
ATOM 659 O O . ARG A 1 100 ? 162.249 95.804 2.115 1.00 19.04 83 ARG A O 1
ATOM 667 N N . GLU A 1 101 ? 160.316 96.489 1.153 1.00 20.63 84 GLU A N 1
ATOM 668 C CA . GLU A 1 101 ? 160.154 97.621 2.097 1.00 21.17 84 GLU A CA 1
ATOM 669 C C . GLU A 1 101 ? 159.918 97.058 3.519 1.00 20.29 84 GLU A C 1
ATOM 670 O O . GLU A 1 101 ? 160.444 97.605 4.507 1.00 18.51 84 GLU A O 1
ATOM 676 N N . TYR A 1 102 ? 159.202 95.960 3.634 1.00 19.21 85 TYR A N 1
ATOM 677 C CA . TYR A 1 102 ? 158.930 95.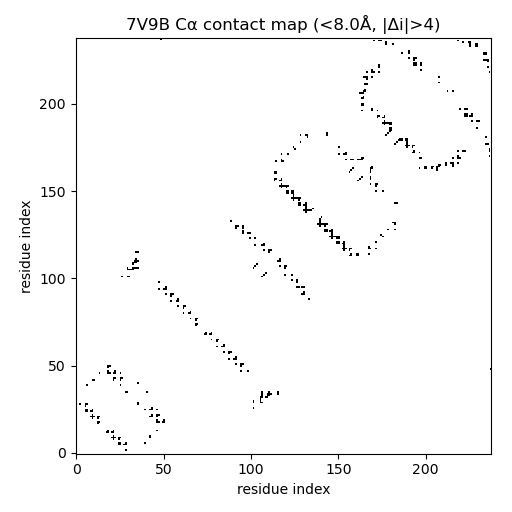349 4.949 1.00 19.02 85 TYR A CA 1
ATOM 678 C C . TYR A 1 102 ? 160.216 94.770 5.544 1.00 17.70 85 TYR A C 1
ATOM 679 O O . TYR A 1 102 ? 160.532 95.068 6.748 1.00 17.49 85 TYR A O 1
ATOM 688 N N . ARG A 1 103 ? 160.971 94.005 4.742 1.00 19.12 86 ARG A N 1
ATOM 689 C CA . ARG A 1 103 ? 162.318 93.509 5.112 1.00 18.60 86 ARG A CA 1
ATOM 690 C C . ARG A 1 103 ? 163.159 94.683 5.616 1.00 19.45 86 ARG A C 1
ATOM 691 O O . ARG A 1 103 ? 163.851 94.540 6.647 1.00 18.22 86 ARG A O 1
ATOM 699 N N . GLN A 1 104 ? 163.180 95.799 4.906 1.00 19.63 87 GLN A N 1
ATOM 700 C CA . GLN A 1 104 ? 164.050 96.953 5.283 1.00 19.45 87 GLN A CA 1
ATOM 701 C C . GLN A 1 104 ? 163.657 97.561 6.634 1.00 18.21 87 GLN A C 1
ATOM 702 O O . GLN A 1 104 ? 164.559 97.935 7.396 1.00 19.91 87 GLN A O 1
ATOM 708 N N . MET A 1 105 ? 162.390 97.587 6.945 1.00 18.18 88 MET A N 1
ATOM 709 C CA . MET A 1 105 ? 161.843 98.026 8.244 1.00 21.07 88 MET A CA 1
ATOM 710 C C . MET A 1 105 ? 162.342 97.124 9.371 1.00 19.02 88 MET A C 1
ATOM 711 O O . MET A 1 105 ? 162.691 97.628 10.444 1.00 16.38 88 MET A O 1
ATOM 716 N N . VAL A 1 106 ? 162.356 95.802 9.149 1.00 17.07 89 VAL A N 1
ATOM 717 C CA . VAL A 1 106 ? 162.882 94.847 10.148 1.00 16.18 89 VAL A CA 1
ATOM 718 C C . VAL A 1 106 ? 164.394 95.043 10.281 1.00 15.71 89 VAL A C 1
ATOM 719 O O . VAL A 1 106 ? 164.882 95.009 11.430 1.00 14.93 89 VAL A O 1
ATOM 723 N N . GLU A 1 107 ? 165.095 95.286 9.178 1.00 15.37 90 GLU A N 1
ATOM 724 C CA . GLU A 1 107 ? 166.554 95.521 9.200 1.00 16.63 90 GLU A CA 1
ATOM 725 C C . GLU A 1 107 ? 166.830 96.775 10.025 1.00 17.94 90 GLU A C 1
ATOM 726 O O . GLU A 1 107 ? 167.794 96.747 10.850 1.00 16.25 90 GLU A O 1
ATOM 732 N N . THR A 1 108 ? 166.011 97.818 9.876 1.00 18.85 91 THR A N 1
ATOM 733 C CA . THR A 1 108 ? 166.131 99.017 10.757 1.00 19.43 91 THR A CA 1
ATOM 734 C C . THR A 1 108 ? 166.016 98.640 12.247 1.00 19.15 91 THR A C 1
ATOM 735 O O . THR A 1 108 ? 166.820 99.126 13.100 1.00 17.39 91 THR A O 1
ATOM 739 N N . GLU A 1 109 ? 164.999 97.873 12.624 1.00 16.52 92 GLU A N 1
ATOM 740 C CA . GLU A 1 109 ? 164.831 97.485 14.036 1.00 17.08 92 GLU A CA 1
ATOM 741 C C . GLU A 1 109 ? 166.045 96.633 14.494 1.00 17.57 92 GLU A C 1
ATOM 742 O O . GLU A 1 109 ? 166.500 96.849 15.612 1.00 15.94 92 GLU A O 1
ATOM 748 N N . LEU A 1 110 ? 166.527 95.661 13.706 1.00 17.07 93 LEU A N 1
ATOM 749 C CA . LEU A 1 110 ? 167.730 94.862 14.070 1.00 15.46 93 LEU A CA 1
ATOM 750 C C . LEU A 1 110 ? 168.891 95.820 14.355 1.00 16.80 93 LEU A C 1
ATOM 751 O O . LEU A 1 110 ? 169.567 95.648 15.401 1.00 15.69 93 LEU A O 1
ATOM 756 N N . LYS A 1 111 ? 169.109 96.817 13.508 1.00 17.02 94 LYS A N 1
ATOM 757 C CA . LYS A 1 111 ? 170.219 97.775 13.723 1.00 17.96 94 LYS A CA 1
ATOM 758 C C . LYS A 1 111 ? 170.018 98.488 15.047 1.00 16.43 94 LYS A C 1
ATOM 759 O O . LYS A 1 111 ? 171.002 98.592 15.757 1.00 15.81 94 LYS A O 1
ATOM 765 N N . LEU A 1 112 ? 168.821 98.991 15.333 1.00 17.45 95 LEU A N 1
ATOM 766 C CA . LEU A 1 112 ? 168.568 99.771 16.569 1.00 19.24 95 LEU A CA 1
ATOM 767 C C . LEU A 1 112 ? 168.798 98.883 17.799 1.00 17.66 95 LEU A C 1
ATOM 768 O O . LEU A 1 112 ? 169.397 99.357 18.798 1.00 17.79 95 LEU A O 1
ATOM 773 N N . ILE A 1 113 ? 168.323 97.634 17.780 1.00 16.40 96 ILE A N 1
ATOM 774 C CA . ILE A 1 113 ? 168.454 96.770 18.978 1.00 15.48 96 ILE A CA 1
ATOM 775 C C . ILE A 1 113 ? 169.946 96.481 19.194 1.00 14.02 96 ILE A C 1
ATOM 776 O O . ILE A 1 113 ? 170.441 96.556 20.351 1.00 14.06 96 ILE A O 1
ATOM 781 N N . CYS A 1 114 ? 170.645 96.098 18.149 1.00 14.15 97 CYS A N 1
ATOM 782 C CA . CYS A 1 114 ? 172.097 95.790 18.234 1.00 16.38 97 CYS A CA 1
ATOM 783 C C . CYS A 1 114 ? 172.833 97.029 18.745 1.00 16.76 97 CYS A C 1
ATOM 784 O O . CYS A 1 114 ? 173.636 96.884 19.681 1.00 16.60 97 CYS A O 1
ATOM 787 N N . CYS A 1 115 ? 172.544 98.214 18.183 1.00 17.18 98 CYS A N 1
ATOM 788 C CA . CYS A 1 115 ? 173.216 99.468 18.640 1.00 18.92 98 CYS A CA 1
ATOM 789 C C . CYS A 1 115 ? 172.920 99.768 20.132 1.00 17.96 98 CYS A C 1
ATOM 790 O O . CYS A 1 115 ? 173.810 100.204 20.853 1.00 18.32 98 CYS A O 1
ATOM 793 N N . ASP A 1 116 ? 171.739 99.435 20.622 1.00 17.73 99 ASP A N 1
ATOM 794 C CA . ASP A 1 116 ? 171.345 99.660 22.026 1.00 18.10 99 ASP A CA 1
ATOM 795 C C . ASP A 1 116 ? 172.237 98.806 22.930 1.00 16.27 99 ASP A C 1
ATOM 796 O O . ASP A 1 116 ? 172.924 99.361 23.791 1.00 16.27 99 ASP A O 1
ATOM 801 N N . ILE A 1 117 ? 172.253 97.485 22.748 1.00 15.71 100 ILE A N 1
ATOM 802 C CA . ILE A 1 117 ? 173.100 96.642 23.662 1.00 15.70 100 ILE A CA 1
ATOM 803 C C . ILE A 1 117 ? 174.582 96.992 23.465 1.00 14.13 100 ILE A C 1
ATOM 804 O O . ILE A 1 117 ? 175.328 97.027 24.430 1.00 15.41 100 ILE A O 1
ATOM 809 N N . LEU A 1 118 ? 175.020 97.242 22.241 1.00 15.85 101 LEU A N 1
ATOM 810 C CA . LEU A 1 118 ? 176.435 97.553 21.958 1.00 15.75 101 LEU A CA 1
ATOM 811 C C . LEU A 1 118 ? 176.851 98.822 22.697 1.00 16.48 101 LEU A C 1
ATOM 812 O O . LEU A 1 118 ? 177.983 98.847 23.277 1.00 15.75 101 LEU A O 1
ATOM 817 N N . ASP A 1 119 ? 175.962 99.808 22.754 1.00 16.85 102 ASP A N 1
ATOM 818 C CA . ASP A 1 119 ? 176.243 101.060 23.512 1.00 18.61 102 ASP A CA 1
ATOM 819 C C . ASP A 1 119 ? 176.344 100.740 25.013 1.00 19.31 102 ASP A C 1
ATOM 820 O O . ASP A 1 119 ? 177.310 101.206 25.685 1.00 20.62 102 ASP A O 1
ATOM 825 N N . VAL A 1 120 ? 175.444 99.903 25.528 1.00 19.48 103 VAL A N 1
ATOM 826 C CA . VAL A 1 120 ? 175.452 99.499 26.972 1.00 18.84 103 VAL A CA 1
ATOM 827 C C . VAL A 1 120 ? 176.751 98.743 27.341 1.00 18.24 103 VAL A C 1
ATOM 828 O O . VAL A 1 120 ? 177.287 98.928 28.467 1.00 21.32 103 VAL A O 1
ATOM 832 N N . LEU A 1 121 ? 177.214 97.880 26.453 1.00 18.29 104 LEU A N 1
ATOM 833 C CA . LEU A 1 121 ? 178.446 97.081 26.615 1.00 17.93 104 LEU A CA 1
ATOM 834 C C . LEU A 1 121 ? 179.619 98.087 26.684 1.00 21.67 104 LEU A C 1
ATOM 835 O O . LEU A 1 121 ? 180.473 97.984 27.577 1.00 22.49 104 LEU A O 1
ATOM 840 N N . ASP A 1 122 ? 179.644 99.061 25.777 1.00 23.20 105 ASP A N 1
ATOM 841 C CA . ASP A 1 122 ? 180.812 99.969 25.608 1.00 26.53 105 ASP A CA 1
ATOM 842 C C . ASP A 1 122 ? 180.810 101.012 26.710 1.00 22.53 105 ASP A C 1
ATOM 843 O O . ASP A 1 122 ? 181.895 101.311 27.167 1.00 25.93 105 ASP A O 1
ATOM 848 N N . LYS A 1 123 ? 179.661 101.454 27.197 1.00 23.15 106 LYS A N 1
ATOM 849 C CA . LYS A 1 123 ? 179.569 102.620 28.115 1.00 27.75 106 LYS A CA 1
ATOM 850 C C . LYS A 1 123 ? 179.556 102.131 29.563 1.00 26.48 106 LYS A C 1
ATOM 851 O O . LYS A 1 123 ? 179.986 102.900 30.439 1.00 26.34 106 LYS A O 1
ATOM 857 N N . HIS A 1 124 ? 179.026 100.932 29.835 1.00 22.11 107 HIS A N 1
ATOM 858 C CA . HIS A 1 124 ? 178.773 100.476 31.228 1.00 20.31 107 HIS A CA 1
ATOM 859 C C . HIS A 1 124 ? 179.449 99.114 31.520 1.00 21.78 107 HIS A C 1
ATOM 860 O O . HIS A 1 124 ? 180.327 99.012 32.444 1.00 20.32 107 HIS A O 1
ATOM 867 N N . LEU A 1 125 ? 179.030 98.065 30.825 1.00 21.36 108 LEU A N 1
ATOM 868 C CA . LEU A 1 125 ? 179.383 96.673 31.248 1.00 19.95 108 LEU A CA 1
ATOM 869 C C . LEU A 1 125 ? 180.893 96.438 31.083 1.00 19.94 108 LEU A C 1
ATOM 870 O O . LEU A 1 125 ? 181.527 96.014 32.050 1.00 23.08 108 LEU A O 1
ATOM 875 N N . ILE A 1 126 ? 181.467 96.647 29.899 1.00 19.96 109 ILE A N 1
ATOM 876 C CA . ILE A 1 126 ? 182.903 96.314 29.653 1.00 21.14 109 ILE A CA 1
ATOM 877 C C . ILE A 1 126 ? 183.777 97.153 30.600 1.00 23.90 109 ILE A C 1
ATOM 878 O O . ILE A 1 126 ? 184.602 96.602 31.331 1.00 22.68 109 ILE A O 1
ATOM 883 N N . PRO A 1 127 ? 183.550 98.469 30.770 1.00 24.54 110 PRO A N 1
ATOM 884 C CA . PRO A 1 127 ? 184.395 99.218 31.694 1.00 26.88 110 PRO A CA 1
ATOM 885 C C . PRO A 1 127 ? 184.294 98.820 33.166 1.00 29.41 110 PRO A C 1
ATOM 886 O O . PRO A 1 127 ? 185.279 98.956 33.824 1.00 28.54 110 PRO A O 1
ATOM 890 N N . ALA A 1 128 ? 183.129 98.371 33.639 1.00 26.82 111 ALA A N 1
ATOM 891 C CA . ALA A 1 128 ? 182.951 97.950 35.034 1.00 26.45 111 ALA A CA 1
ATOM 892 C C . ALA A 1 128 ? 183.313 96.464 35.222 1.00 27.74 111 ALA A C 1
ATOM 893 O O . ALA A 1 128 ? 183.348 96.012 36.382 1.00 29.57 111 ALA A O 1
ATOM 895 N N . ALA A 1 129 ? 183.594 95.715 34.161 1.00 23.81 112 ALA A N 1
ATOM 896 C CA . ALA A 1 129 ? 183.866 94.270 34.293 1.00 25.30 112 ALA A CA 1
ATOM 897 C C . ALA A 1 129 ? 185.235 94.030 34.971 1.00 29.01 112 ALA A C 1
ATOM 898 O O . ALA A 1 129 ? 186.261 94.620 34.543 1.00 28.09 112 ALA A O 1
ATOM 900 N N . ASN A 1 130 ? 185.269 93.207 36.009 1.00 30.96 113 ASN A N 1
ATOM 901 C CA . ASN A 1 130 ? 186.550 93.045 36.747 1.00 35.52 113 ASN A CA 1
ATOM 902 C C . ASN A 1 130 ? 186.836 91.579 37.070 1.00 31.76 113 ASN A C 1
ATOM 903 O O . ASN A 1 130 ? 187.681 91.345 37.944 1.00 32.94 113 ASN A O 1
ATOM 908 N N . THR A 1 131 ? 186.163 90.637 36.439 1.00 25.87 114 THR A N 1
ATOM 909 C CA . THR A 1 131 ? 186.528 89.211 36.532 1.00 25.98 114 THR A CA 1
ATOM 910 C C . THR A 1 131 ? 186.803 88.699 35.135 1.00 29.23 114 THR A C 1
ATOM 911 O O . THR A 1 131 ? 186.225 89.264 34.168 1.00 26.70 114 THR A O 1
ATOM 915 N N . GLY A 1 132 ? 187.602 87.645 35.018 1.00 24.45 115 GLY A N 1
ATOM 916 C CA . GLY A 1 132 ? 187.768 86.974 33.718 1.00 24.26 115 GLY A CA 1
ATOM 917 C C . GLY A 1 132 ? 186.423 86.543 33.140 1.00 24.60 115 GLY A C 1
ATOM 918 O O . GLY A 1 132 ? 186.195 86.765 31.939 1.00 23.81 115 GLY A O 1
ATOM 919 N N . GLU A 1 133 ? 185.555 85.908 33.924 1.00 24.32 116 GLU A N 1
ATOM 920 C CA . GLU A 1 133 ? 184.253 85.435 33.399 1.00 23.61 116 GLU A CA 1
ATOM 921 C C . GLU A 1 133 ? 183.508 86.628 32.771 1.00 24.67 116 GLU A C 1
ATOM 922 O O . GLU A 1 133 ? 183.002 86.489 31.667 1.00 20.68 116 GLU A O 1
ATOM 928 N N . SER A 1 134 ? 183.312 87.705 33.523 1.00 20.67 117 SER A N 1
ATOM 929 C CA . SER A 1 134 ? 182.511 88.854 33.049 1.00 19.99 117 SER A CA 1
ATOM 930 C C . SER A 1 134 ? 183.135 89.455 31.783 1.00 18.89 117 SER A C 1
ATOM 931 O O . SER A 1 134 ? 182.395 89.741 30.854 1.00 18.14 117 SER A O 1
ATOM 934 N N . LYS A 1 135 ? 184.464 89.574 31.675 1.00 18.40 118 LYS A N 1
ATOM 935 C CA . LYS A 1 135 ? 185.103 90.166 30.490 1.00 19.37 118 LYS A CA 1
ATOM 936 C C . LYS A 1 135 ? 184.877 89.281 29.270 1.00 16.74 118 LYS A C 1
ATOM 937 O O . LYS A 1 135 ? 184.538 89.799 28.192 1.00 15.37 118 LYS A O 1
ATOM 943 N N . VAL A 1 136 ? 185.016 87.981 29.436 1.00 15.76 119 VAL A N 1
ATOM 944 C CA . VAL A 1 136 ? 184.755 87.062 28.310 1.00 14.39 119 VAL A CA 1
ATOM 945 C C . VAL A 1 136 ? 183.290 87.175 27.927 1.00 14.29 119 VAL A C 1
ATOM 946 O O . VAL A 1 136 ? 182.993 87.269 26.692 1.00 15.79 119 VAL A O 1
ATOM 950 N N . PHE A 1 137 ? 182.410 87.174 28.898 1.00 13.89 120 PHE A N 1
ATOM 951 C CA . PHE A 1 137 ? 180.955 87.214 28.609 1.00 15.22 120 PHE A CA 1
ATOM 952 C C . PHE A 1 137 ? 180.608 88.458 27.753 1.00 14.28 120 PHE A C 1
ATOM 953 O O . PHE A 1 137 ? 179.856 88.401 26.734 1.00 14.48 120 PHE A O 1
ATOM 961 N N . TYR A 1 138 ? 181.145 89.603 28.153 1.00 14.31 121 TYR A N 1
ATOM 962 C CA . TYR A 1 138 ? 180.812 90.891 27.512 1.00 15.19 121 TYR A CA 1
ATOM 963 C C . TYR A 1 138 ? 181.488 91.021 26.158 1.00 16.59 121 TYR A C 1
ATOM 964 O O . TYR A 1 138 ? 180.818 91.478 25.197 1.00 15.82 121 TYR A O 1
ATOM 973 N N . TYR A 1 139 ? 182.759 90.645 26.001 1.00 16.75 122 TYR A N 1
ATOM 974 C CA . TYR A 1 139 ? 183.359 90.681 24.645 1.00 15.44 122 TYR A CA 1
ATOM 975 C C . TYR A 1 139 ? 182.678 89.691 23.707 1.00 13.89 122 TYR A C 1
ATOM 976 O O . TYR A 1 139 ? 182.505 89.990 22.522 1.00 14.66 122 TYR A O 1
ATOM 985 N N . LYS A 1 140 ? 182.305 88.522 24.193 1.00 14.86 123 LYS A N 1
ATOM 986 C CA . LYS A 1 140 ? 181.533 87.566 23.404 1.00 14.65 123 LYS A CA 1
ATOM 987 C C . LYS A 1 140 ? 180.216 88.226 22.994 1.00 14.33 123 LYS A C 1
ATOM 988 O O . LYS A 1 140 ? 179.815 88.086 21.827 1.00 15.16 123 LYS A O 1
ATOM 994 N N . MET A 1 141 ? 179.494 88.828 23.929 1.00 14.34 124 MET A N 1
ATOM 995 C CA . MET A 1 141 ? 178.194 89.461 23.573 1.00 16.46 124 MET A CA 1
ATOM 996 C C . MET A 1 141 ? 178.422 90.551 22.525 1.00 17.51 124 MET A C 1
ATOM 997 O O . MET A 1 141 ? 177.608 90.705 21.589 1.00 16.18 124 MET A O 1
ATOM 1002 N N . LYS A 1 142 ? 179.491 91.337 22.654 1.00 16.47 125 LYS A N 1
ATOM 1003 C CA . LYS A 1 142 ? 179.816 92.328 21.610 1.00 15.54 125 LYS A CA 1
ATOM 1004 C C . LYS A 1 142 ? 180.055 91.642 20.256 1.00 13.87 125 LYS A C 1
ATOM 1005 O O . LYS A 1 142 ? 179.560 92.106 19.218 1.00 13.49 125 LYS A O 1
ATOM 1011 N N . GLY A 1 143 ? 180.767 90.515 20.232 1.00 14.59 126 GLY A N 1
ATOM 1012 C CA . GLY A 1 143 ? 180.934 89.731 18.996 1.00 14.92 126 GLY A CA 1
ATOM 1013 C C . GLY A 1 143 ? 179.590 89.314 18.411 1.00 16.03 126 GLY A C 1
ATOM 1014 O O . GLY A 1 143 ? 179.382 89.483 17.189 1.00 16.27 126 GLY A O 1
ATOM 1015 N N . ASP A 1 144 ? 178.717 88.745 19.250 1.00 15.98 127 ASP A N 1
ATOM 1016 C CA . ASP A 1 144 ? 177.349 88.313 18.853 1.00 14.59 127 ASP A CA 1
ATOM 1017 C C . ASP A 1 144 ? 176.572 89.454 18.206 1.00 14.93 127 ASP A C 1
ATOM 1018 O O . ASP A 1 144 ? 176.016 89.229 17.114 1.00 14.17 127 ASP A O 1
ATOM 1023 N N . TYR A 1 145 ? 176.499 90.640 18.841 1.00 14.47 128 TYR A N 1
ATOM 1024 C CA . TYR A 1 145 ? 175.643 91.746 18.311 1.00 15.28 128 TYR A CA 1
ATOM 1025 C C . TYR A 1 145 ? 176.243 92.376 17.043 1.00 16.08 128 TYR A C 1
ATOM 1026 O O . TYR A 1 145 ? 175.480 92.710 16.123 1.00 16.51 128 TYR A O 1
ATOM 1035 N N . HIS A 1 146 ? 177.561 92.449 16.887 1.00 15.70 129 HIS A N 1
ATOM 1036 C CA . HIS A 1 146 ? 178.132 92.867 15.586 1.00 15.30 129 HIS A CA 1
ATOM 1037 C C . HIS A 1 146 ? 177.880 91.783 14.538 1.00 16.30 129 HIS A C 1
ATOM 1038 O O . HIS A 1 146 ? 177.620 92.110 13.399 1.00 17.16 129 HIS A O 1
ATOM 1045 N N . ARG A 1 147 ? 177.933 90.509 14.914 1.00 16.20 130 ARG A N 1
ATOM 1046 C CA . ARG A 1 147 ? 177.580 89.403 14.001 1.00 15.48 130 ARG A CA 1
ATOM 1047 C C . ARG A 1 147 ? 176.129 89.542 13.576 1.00 14.80 130 ARG A C 1
ATOM 1048 O O . ARG A 1 147 ? 175.805 89.393 12.371 1.00 15.77 130 ARG A O 1
ATOM 1056 N N . TYR A 1 148 ? 175.232 89.825 14.489 1.00 14.85 131 TYR A N 1
ATOM 1057 C CA . TYR A 1 148 ? 173.822 90.061 14.045 1.00 15.53 131 TYR A CA 1
ATOM 1058 C C . TYR A 1 148 ? 173.706 91.248 13.066 1.00 16.46 131 TYR A C 1
ATOM 1059 O O . TYR A 1 148 ? 172.875 91.183 12.148 1.00 15.36 131 TYR A O 1
ATOM 1068 N N . LEU A 1 149 ? 174.498 92.304 13.247 1.00 17.75 132 LEU A N 1
ATOM 1069 C CA . LEU A 1 149 ? 174.545 93.461 12.301 1.00 17.98 132 LEU A CA 1
ATOM 1070 C C . LEU A 1 149 ? 175.057 92.969 10.941 1.00 19.59 132 LEU A C 1
ATOM 1071 O O . LEU A 1 149 ? 174.559 93.420 9.859 1.00 20.01 132 LEU A O 1
ATOM 1076 N N . ALA A 1 150 ? 175.981 92.013 10.945 1.00 19.74 133 ALA A N 1
ATOM 1077 C CA . ALA A 1 150 ? 176.610 91.516 9.697 1.00 19.44 133 ALA A CA 1
ATOM 1078 C C . ALA A 1 150 ? 175.675 90.559 8.962 1.00 21.47 133 ALA A C 1
ATOM 1079 O O . ALA A 1 150 ? 175.673 90.611 7.739 1.00 19.10 133 ALA A O 1
ATOM 1081 N N . GLU A 1 151 ? 174.863 89.764 9.672 1.00 21.13 134 GLU A N 1
ATOM 1082 C CA . GLU A 1 151 ? 174.067 88.650 9.094 1.00 23.88 134 GLU A CA 1
ATOM 1083 C C . GLU A 1 151 ? 173.274 89.052 7.851 1.00 24.75 134 GLU A C 1
ATOM 1084 O O . GLU A 1 151 ? 173.334 88.300 6.891 1.00 26.97 134 GLU A O 1
ATOM 1090 N N . PHE A 1 152 ? 172.560 90.164 7.922 1.00 24.11 135 PHE A N 1
ATOM 1091 C CA . PHE A 1 152 ? 171.627 90.660 6.880 1.00 30.10 135 PHE A CA 1
ATOM 1092 C C . PHE A 1 152 ? 172.255 91.814 6.095 1.00 29.02 135 PHE A C 1
ATOM 1093 O O . PHE A 1 152 ? 171.578 92.341 5.215 1.00 27.90 135 PHE A O 1
ATOM 1101 N N . ALA A 1 153 ? 173.503 92.186 6.384 1.00 26.92 136 ALA A N 1
ATOM 1102 C CA . ALA A 1 153 ? 174.140 93.364 5.771 1.00 24.44 136 ALA A CA 1
ATOM 1103 C C . ALA A 1 153 ? 174.774 92.968 4.420 1.00 24.67 136 ALA A C 1
ATOM 1104 O O . ALA A 1 153 ? 175.066 91.776 4.170 1.00 22.99 136 ALA A O 1
ATOM 1106 N N . THR A 1 154 ? 174.997 93.958 3.570 1.00 27.07 137 THR A N 1
ATOM 1107 C CA . THR A 1 154 ? 175.761 93.778 2.306 1.00 34.62 137 THR A CA 1
ATOM 1108 C C . THR A 1 154 ? 176.893 94.805 2.237 1.00 31.85 137 THR A C 1
ATOM 1109 O O . THR A 1 154 ? 176.914 95.764 3.061 1.00 27.51 137 THR A O 1
ATOM 1113 N N . GLY A 1 155 ? 177.794 94.577 1.289 1.00 32.74 138 GLY A N 1
ATOM 1114 C CA . GLY A 1 155 ? 178.899 95.483 0.949 1.00 33.54 138 GLY A CA 1
ATOM 1115 C C . GLY A 1 155 ? 179.672 95.936 2.162 1.00 36.65 138 GLY A C 1
ATOM 1116 O O . GLY A 1 155 ? 180.021 95.084 3.001 1.00 35.74 138 GLY A O 1
ATOM 1117 N N . ASN A 1 156 ? 179.892 97.246 2.240 1.00 36.15 139 ASN A N 1
ATOM 1118 C CA . ASN A 1 156 ? 180.756 97.927 3.228 1.00 40.37 139 ASN A CA 1
ATOM 1119 C C . ASN A 1 156 ? 180.228 97.619 4.615 1.00 31.28 139 ASN A C 1
ATOM 1120 O O . ASN A 1 156 ? 181.060 97.435 5.530 1.00 34.71 139 ASN A O 1
ATOM 1125 N N . ASP A 1 157 ? 178.914 97.739 4.792 1.00 29.90 140 ASP A N 1
ATOM 1126 C CA . ASP A 1 157 ? 178.282 97.593 6.132 1.00 28.10 140 ASP A CA 1
ATOM 1127 C C . ASP A 1 157 ? 178.576 96.169 6.650 1.00 23.77 140 ASP A C 1
ATOM 1128 O O . ASP A 1 157 ? 178.809 95.989 7.865 1.00 24.00 140 ASP A O 1
ATOM 1133 N N . ARG A 1 158 ? 178.607 95.206 5.753 1.00 23.42 141 ARG A N 1
ATOM 1134 C CA . ARG A 1 158 ? 178.822 93.792 6.143 1.00 22.60 141 ARG A CA 1
ATOM 1135 C C . ARG A 1 158 ? 180.279 93.621 6.560 1.00 26.51 141 ARG A C 1
ATOM 1136 O O . ARG A 1 158 ? 180.550 92.986 7.588 1.00 23.96 141 ARG A O 1
ATOM 1144 N N . LYS A 1 159 ? 181.192 94.189 5.784 1.00 27.79 142 LYS A N 1
ATOM 1145 C CA . LYS A 1 159 ? 182.651 94.125 6.060 1.00 29.68 142 LYS A CA 1
ATOM 1146 C C . LYS A 1 159 ? 182.923 94.839 7.405 1.00 25.67 142 LYS A C 1
ATOM 1147 O O . LYS A 1 159 ? 183.694 94.298 8.229 1.00 25.61 142 LYS A O 1
ATOM 1153 N N . GLU A 1 160 ? 182.333 96.011 7.655 1.00 24.63 143 GLU A N 1
ATOM 1154 C CA . GLU A 1 160 ? 182.558 96.751 8.921 1.00 28.27 143 GLU A CA 1
ATOM 1155 C C . GLU A 1 160 ? 182.036 95.955 10.138 1.00 27.52 143 GLU A C 1
ATOM 1156 O O . GLU A 1 160 ? 182.816 95.739 11.054 1.00 21.03 143 GLU A O 1
ATOM 1162 N N . ALA A 1 161 ? 180.767 95.522 10.146 1.00 22.57 144 ALA A N 1
ATOM 1163 C CA . ALA A 1 161 ? 180.208 94.631 11.195 1.00 21.62 144 ALA A CA 1
ATOM 1164 C C . ALA A 1 161 ? 181.089 93.368 11.426 1.00 18.02 144 ALA A C 1
ATOM 1165 O O . ALA A 1 161 ? 181.359 93.054 12.597 1.00 17.50 144 ALA A O 1
ATOM 1167 N N . ALA A 1 162 ? 181.481 92.658 10.367 1.00 18.41 145 ALA A N 1
ATOM 1168 C CA . ALA A 1 162 ? 182.320 91.422 10.377 1.00 20.20 145 ALA A CA 1
ATOM 1169 C C . ALA A 1 162 ? 183.646 91.708 11.092 1.00 22.21 145 ALA A C 1
ATOM 1170 O O . ALA A 1 162 ? 184.009 90.962 11.973 1.00 19.78 145 ALA A O 1
ATOM 1172 N N . GLU A 1 163 ? 184.279 92.839 10.804 1.00 25.36 146 GLU A N 1
ATOM 1173 C CA . GLU A 1 163 ? 185.571 93.221 11.431 1.00 24.57 146 GLU A CA 1
ATOM 1174 C C . GLU A 1 163 ? 185.367 93.553 12.909 1.00 21.16 146 GLU A C 1
ATOM 1175 O O . GLU A 1 163 ? 186.202 93.105 13.735 1.00 19.28 146 GLU A O 1
ATOM 1181 N N . ASN A 1 164 ? 184.355 94.348 13.270 1.00 19.08 147 ASN A N 1
ATOM 1182 C CA . ASN A 1 164 ? 184.055 94.649 14.689 1.00 17.77 147 ASN A CA 1
ATOM 1183 C C . ASN A 1 164 ? 183.754 93.320 15.432 1.00 17.52 147 ASN A C 1
ATOM 1184 O O . ASN A 1 164 ? 184.184 93.140 16.594 1.00 19.97 147 ASN A O 1
ATOM 1189 N N . SER A 1 165 ? 182.986 92.443 14.814 1.00 18.62 148 SER A N 1
ATOM 1190 C CA . SER A 1 165 ? 182.620 91.148 15.410 1.00 17.45 148 SER A CA 1
ATOM 1191 C C . SER A 1 165 ? 183.900 90.352 15.680 1.00 18.65 148 SER A C 1
ATOM 1192 O O . SER A 1 165 ? 184.090 89.852 16.826 1.00 16.82 148 SER A O 1
ATOM 1195 N N . LEU A 1 166 ? 184.731 90.226 14.660 1.00 17.43 149 LEU A N 1
ATOM 1196 C CA . LEU A 1 166 ? 185.994 89.446 14.707 1.00 19.69 149 LEU A CA 1
ATOM 1197 C C . LEU A 1 166 ? 186.882 90.007 15.815 1.00 19.95 149 LEU A C 1
ATOM 1198 O O . LEU A 1 166 ? 187.372 89.216 16.656 1.00 19.11 149 LEU A O 1
ATOM 1203 N N .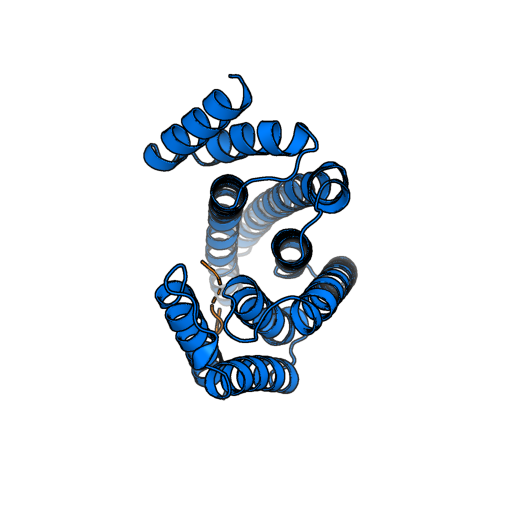 VAL A 1 167 ? 187.023 91.329 15.895 1.00 18.90 150 VAL A N 1
ATOM 1204 C CA . VAL A 1 167 ? 187.913 91.915 16.920 1.00 20.74 150 VAL A CA 1
ATOM 1205 C C . VAL A 1 167 ? 187.388 91.603 18.333 1.00 19.92 150 VAL A C 1
ATOM 1206 O O . VAL A 1 167 ? 188.171 91.308 19.222 1.00 17.49 150 VAL A O 1
ATOM 1210 N N . ALA A 1 168 ? 186.083 91.682 18.574 1.00 17.92 151 ALA A N 1
ATOM 1211 C CA . ALA A 1 168 ? 185.502 91.386 19.900 1.00 15.24 151 ALA A CA 1
ATOM 1212 C C . ALA A 1 168 ? 185.661 89.886 20.260 1.00 15.11 151 ALA A C 1
ATOM 1213 O O . ALA A 1 168 ? 186.017 89.569 21.414 1.00 16.46 151 ALA A O 1
ATOM 1215 N N . TYR A 1 169 ? 185.450 88.997 19.316 1.00 14.45 152 TYR A N 1
ATOM 1216 C CA . TYR A 1 169 ? 185.580 87.519 19.530 1.00 15.39 152 TYR A CA 1
ATOM 1217 C C . TYR A 1 169 ? 187.036 87.176 19.854 1.00 17.83 152 TYR A C 1
ATOM 1218 O O . TYR A 1 169 ? 187.322 86.343 20.742 1.00 16.53 152 TYR A O 1
ATOM 1227 N N . LYS A 1 170 ? 187.975 87.851 19.182 1.00 21.96 153 LYS A N 1
ATOM 1228 C CA . LYS A 1 170 ? 189.424 87.661 19.473 1.00 20.44 153 LYS A CA 1
ATOM 1229 C C . LYS A 1 170 ? 189.739 88.120 20.896 1.00 17.73 153 LYS A C 1
ATOM 1230 O O . LYS A 1 170 ? 190.446 87.425 21.595 1.00 19.05 153 LYS A O 1
ATOM 1236 N N . ALA A 1 171 ? 189.259 89.266 21.316 1.00 18.04 154 ALA A N 1
ATOM 1237 C CA . ALA A 1 171 ? 189.480 89.769 22.700 1.00 18.11 154 ALA A CA 1
ATOM 1238 C C . ALA A 1 171 ? 188.926 88.771 23.721 1.00 18.59 154 ALA A C 1
ATOM 1239 O O . ALA A 1 171 ? 189.596 88.445 24.741 1.00 17.49 154 ALA A O 1
ATOM 1241 N N . ALA A 1 172 ? 187.686 88.320 23.498 1.00 16.69 155 ALA A N 1
ATOM 1242 C CA . ALA A 1 172 ? 187.039 87.307 24.354 1.00 16.14 155 ALA A CA 1
ATOM 1243 C C . ALA A 1 172 ? 187.916 86.053 24.391 1.00 14.78 155 ALA A C 1
ATOM 1244 O O . ALA A 1 172 ? 188.066 85.499 25.485 1.00 15.51 155 ALA A O 1
ATOM 1246 N N . SER A 1 173 ? 188.407 85.585 23.241 1.00 16.42 156 SER A N 1
ATOM 1247 C CA . SER A 1 173 ? 189.149 84.294 23.112 1.00 18.17 156 SER A CA 1
ATOM 1248 C C . SER A 1 173 ? 190.489 84.384 23.857 1.00 19.09 156 SER A C 1
ATOM 1249 O O . SER A 1 173 ? 190.861 83.420 24.570 1.00 18.42 156 SER A O 1
ATOM 1252 N N . ASP A 1 174 ? 191.172 85.513 23.705 1.00 20.22 157 ASP A N 1
ATOM 1253 C CA . ASP A 1 174 ? 192.435 85.825 24.430 1.00 19.12 157 ASP A CA 1
ATOM 1254 C C . ASP A 1 174 ? 192.206 85.725 25.953 1.00 20.47 157 ASP A C 1
ATOM 1255 O O . ASP A 1 174 ? 192.901 84.922 26.633 1.00 22.51 157 ASP A O 1
ATOM 1260 N N . ILE A 1 175 ? 191.212 86.418 26.503 1.00 19.17 158 ILE A N 1
ATOM 1261 C CA . ILE A 1 175 ? 190.904 86.326 27.968 1.00 19.23 158 ILE A CA 1
ATOM 1262 C C . ILE A 1 175 ? 190.472 84.885 28.333 1.00 19.34 158 ILE A C 1
ATOM 1263 O O . ILE A 1 175 ? 190.987 84.345 29.376 1.00 20.16 158 ILE A O 1
ATOM 1268 N N . ALA A 1 176 ? 189.616 84.246 27.519 1.00 18.07 159 ALA A N 1
ATOM 1269 C CA . ALA A 1 176 ? 189.058 82.902 27.825 1.00 19.45 159 ALA A CA 1
ATOM 1270 C C . ALA A 1 176 ? 190.213 81.894 27.879 1.00 20.38 159 ALA A C 1
ATOM 1271 O O . ALA A 1 176 ? 190.265 81.098 28.810 1.00 20.88 159 ALA A O 1
ATOM 1273 N N . MET A 1 177 ? 191.132 81.979 26.922 1.00 22.80 160 MET A N 1
ATOM 1274 C CA . MET A 1 177 ? 192.273 81.016 26.838 1.00 24.18 160 MET A CA 1
ATOM 1275 C C . MET A 1 177 ? 193.173 81.170 28.073 1.00 24.65 160 MET A C 1
ATOM 1276 O O . MET A 1 177 ? 193.702 80.168 28.528 1.00 25.32 160 MET A O 1
ATOM 1281 N N . THR A 1 178 ? 193.283 82.343 28.677 1.00 23.85 161 THR A N 1
ATOM 1282 C CA . THR A 1 178 ? 194.192 82.511 29.845 1.00 29.86 161 THR A CA 1
ATOM 1283 C C . THR A 1 178 ? 193.430 82.379 31.174 1.00 28.90 161 THR A C 1
ATOM 1284 O O . THR A 1 178 ? 194.078 82.059 32.176 1.00 30.22 161 THR A O 1
ATOM 1288 N N . GLU A 1 179 ? 192.105 82.590 31.227 1.00 24.46 162 GLU A N 1
ATOM 1289 C CA . GLU A 1 179 ? 191.422 82.800 32.520 1.00 24.41 162 GLU A CA 1
ATOM 1290 C C . GLU A 1 179 ? 190.430 81.681 32.782 1.00 22.70 162 GLU A C 1
ATOM 1291 O O . GLU A 1 179 ? 190.028 81.524 33.937 1.00 21.54 162 GLU A O 1
ATOM 1297 N N . LEU A 1 180 ? 189.969 80.976 31.756 1.00 19.17 163 LEU A N 1
ATOM 1298 C CA . LEU A 1 180 ? 188.865 80.033 32.009 1.00 19.41 163 LEU A CA 1
ATOM 1299 C C . LEU A 1 180 ? 189.332 78.660 31.574 1.00 19.07 163 LEU A C 1
ATOM 1300 O O . LEU A 1 180 ? 189.973 78.513 30.527 1.00 20.80 163 LEU A O 1
ATOM 1305 N N . PRO A 1 181 ? 188.935 77.608 32.304 1.00 20.46 164 PRO A N 1
ATOM 1306 C CA . PRO A 1 181 ? 189.171 76.260 31.795 1.00 21.43 164 PRO A CA 1
ATOM 1307 C C . PRO A 1 181 ? 188.403 75.975 30.510 1.00 21.65 164 PRO A C 1
ATOM 1308 O O . PRO A 1 181 ? 187.388 76.601 30.218 1.00 20.78 164 PRO A O 1
ATOM 1312 N N . PRO A 1 182 ? 188.882 75.011 29.690 1.00 20.38 165 PRO A N 1
ATOM 1313 C CA . PRO A 1 182 ? 188.286 74.702 28.397 1.00 20.26 165 PRO A CA 1
ATOM 1314 C C . PRO A 1 182 ? 186.870 74.127 28.523 1.00 18.44 165 PRO A C 1
ATOM 1315 O O . PRO A 1 182 ? 186.171 74.197 27.579 1.00 18.82 165 PRO A O 1
ATOM 1319 N N . THR A 1 183 ? 186.457 73.758 29.734 1.00 18.61 166 THR A N 1
ATOM 1320 C CA . THR A 1 183 ? 185.085 73.234 30.027 1.00 20.17 166 THR A CA 1
ATOM 1321 C C . THR A 1 183 ? 184.138 74.358 30.462 1.00 20.41 166 THR A C 1
ATOM 1322 O O . THR A 1 183 ? 182.897 74.102 30.563 1.00 21.44 166 THR A O 1
ATOM 1326 N N . HIS A 1 184 ? 184.650 75.573 30.666 1.00 21.12 167 HIS A N 1
ATOM 1327 C CA . HIS A 1 184 ? 183.817 76.673 31.201 1.00 19.87 167 HIS A CA 1
ATOM 1328 C C . HIS A 1 184 ? 182.720 76.959 30.182 1.00 17.01 167 HIS A C 1
ATOM 1329 O O . HIS A 1 184 ? 182.991 77.166 28.997 1.00 16.87 167 HIS A O 1
ATOM 1336 N N . PRO A 1 185 ? 181.441 77.045 30.584 1.00 17.99 168 PRO A N 1
ATOM 1337 C CA . PRO A 1 185 ? 180.379 77.276 29.607 1.00 15.70 168 PRO A CA 1
ATOM 1338 C C . PRO A 1 185 ? 180.462 78.608 28.856 1.00 16.46 168 PRO A C 1
ATOM 1339 O O . PRO A 1 185 ? 180.061 78.683 27.706 1.00 15.56 168 PRO A O 1
ATOM 1343 N N . ILE A 1 186 ? 181.070 79.609 29.468 1.00 17.40 169 ILE A N 1
ATOM 1344 C CA . ILE A 1 186 ? 181.234 80.907 28.762 1.00 18.76 169 ILE A CA 1
ATOM 1345 C C . ILE A 1 186 ? 182.286 80.718 27.668 1.00 17.62 169 ILE A C 1
ATOM 1346 O O . ILE A 1 186 ? 182.114 81.220 26.577 1.00 18.35 169 ILE A O 1
ATOM 1351 N N . ARG A 1 187 ? 183.332 79.965 27.976 1.00 17.98 170 ARG A N 1
ATOM 1352 C CA . ARG A 1 187 ? 184.406 79.680 27.020 1.00 17.81 170 ARG A CA 1
ATOM 1353 C C . ARG A 1 187 ? 183.861 78.802 25.903 1.00 18.04 170 ARG A C 1
ATOM 1354 O O . ARG A 1 187 ? 184.119 79.128 24.739 1.00 15.04 170 ARG A O 1
ATOM 1362 N N . LEU A 1 188 ? 183.150 77.706 26.221 1.00 16.38 171 LEU A N 1
ATOM 1363 C CA . LEU A 1 188 ? 182.541 76.874 25.179 1.00 16.52 171 LEU A CA 1
ATOM 1364 C C . LEU A 1 188 ? 181.532 77.681 24.349 1.00 17.15 171 LEU A C 1
ATOM 1365 O O . LEU A 1 188 ? 181.485 77.505 23.131 1.00 16.31 171 LEU A O 1
ATOM 1370 N N . GLY A 1 189 ? 180.681 78.471 24.993 1.00 16.97 172 GLY A N 1
ATOM 1371 C CA . GLY A 1 189 ? 179.661 79.265 24.294 1.00 16.86 172 GLY A CA 1
ATOM 1372 C C . GLY A 1 189 ? 180.300 80.290 23.375 1.00 16.75 172 GLY A C 1
ATOM 1373 O O . GLY A 1 189 ? 179.798 80.459 22.236 1.00 16.08 172 GLY A O 1
ATOM 1374 N N . LEU A 1 190 ? 181.394 80.929 23.803 1.00 16.65 173 LEU A N 1
ATOM 1375 C CA . LEU A 1 190 ? 182.266 81.741 22.911 1.00 15.59 173 LEU A CA 1
ATOM 1376 C C . LEU A 1 190 ? 182.742 80.918 21.706 1.00 15.85 173 LEU A C 1
ATOM 1377 O O . LEU A 1 190 ? 182.599 81.389 20.560 1.00 14.38 173 LEU A O 1
ATOM 1382 N N . ALA A 1 191 ? 183.352 79.740 21.918 1.00 16.37 174 ALA A N 1
ATOM 1383 C CA . ALA A 1 191 ? 183.858 78.898 20.800 1.00 16.23 174 ALA A CA 1
ATOM 1384 C C . ALA A 1 191 ? 182.732 78.536 19.833 1.00 15.98 174 ALA A C 1
ATOM 1385 O O . ALA A 1 191 ? 182.927 78.692 18.599 1.00 15.27 174 ALA A O 1
ATOM 1387 N N . LEU A 1 192 ? 181.557 78.173 20.360 1.00 15.98 175 LEU A N 1
ATOM 1388 C CA . LEU A 1 192 ? 180.404 77.901 19.477 1.00 15.61 175 LEU A CA 1
ATOM 1389 C C . LEU A 1 192 ? 180.100 79.121 18.596 1.00 15.19 175 LEU A C 1
ATOM 1390 O O . LEU A 1 192 ? 179.998 79.003 17.379 1.00 16.18 175 LEU A O 1
ATOM 1395 N N . ASN A 1 193 ? 179.824 80.261 19.196 1.00 15.78 176 ASN A N 1
ATOM 1396 C CA . ASN A 1 193 ? 179.359 81.450 18.434 1.00 16.17 176 ASN A CA 1
ATOM 1397 C C . ASN A 1 193 ? 180.457 81.941 17.478 1.00 17.10 176 ASN A C 1
ATOM 1398 O O . ASN A 1 193 ? 180.158 82.359 16.341 1.00 16.69 176 ASN A O 1
ATOM 1403 N N . PHE A 1 194 ? 181.718 81.860 17.900 1.00 16.96 177 PHE A N 1
ATOM 1404 C CA . PHE A 1 194 ? 182.844 82.295 17.047 1.00 16.11 177 PHE A CA 1
ATOM 1405 C C . PHE A 1 194 ? 182.934 81.387 15.833 1.00 16.80 177 PHE A C 1
ATOM 1406 O O . PHE A 1 194 ? 183.153 81.847 14.698 1.00 15.14 177 PHE A O 1
ATOM 1414 N N . SER A 1 195 ? 182.759 80.080 16.031 1.00 16.19 178 SER A N 1
ATOM 1415 C CA . SER A 1 195 ? 182.768 79.152 14.895 1.00 17.64 178 SER A CA 1
ATOM 1416 C C . SER A 1 195 ? 181.639 79.479 13.921 1.00 17.27 178 SER A C 1
ATOM 1417 O O . SER A 1 195 ? 181.837 79.502 12.656 1.00 16.25 178 SER A O 1
ATOM 1420 N N . VAL A 1 196 ? 180.451 79.734 14.457 1.00 17.01 179 VAL A N 1
ATOM 1421 C CA . VAL A 1 196 ? 179.295 80.182 13.628 1.00 16.63 179 VAL A CA 1
ATOM 1422 C C . VAL A 1 196 ? 179.676 81.454 12.863 1.00 15.69 179 VAL A C 1
ATOM 1423 O O . VAL A 1 196 ? 179.364 81.574 11.647 1.00 16.53 179 VAL A O 1
ATOM 1427 N N . PHE A 1 197 ? 180.346 82.367 13.524 1.00 15.53 180 PHE A N 1
ATOM 1428 C CA . PHE A 1 197 ? 180.798 83.607 12.840 1.00 17.08 180 PHE A CA 1
ATOM 1429 C C . PHE A 1 197 ? 181.649 83.216 11.603 1.00 20.90 180 PHE A C 1
ATOM 1430 O O . PHE A 1 197 ? 181.421 83.693 10.466 1.00 18.06 180 PHE A O 1
ATOM 1438 N N . TYR A 1 198 ? 182.638 82.313 11.779 1.00 21.68 181 TYR A N 1
ATOM 1439 C CA . TYR A 1 198 ? 183.551 81.968 10.667 1.00 20.57 181 TYR A CA 1
ATOM 1440 C C . TYR A 1 198 ? 182.765 81.315 9.532 1.00 21.86 181 TYR A C 1
ATOM 1441 O O . TYR A 1 198 ? 182.979 81.699 8.333 1.00 23.31 181 TYR A O 1
ATOM 1450 N N . TYR A 1 199 ? 181.805 80.460 9.892 1.00 20.60 182 TYR A N 1
ATOM 1451 C CA . TYR A 1 199 ? 180.931 79.745 8.925 1.00 21.55 182 TYR A CA 1
ATOM 1452 C C . TYR A 1 199 ? 179.978 80.694 8.175 1.00 23.38 182 TYR A C 1
ATOM 1453 O O . TYR A 1 199 ? 179.977 80.724 6.925 1.00 24.41 182 TYR A O 1
ATOM 1462 N N . GLU A 1 200 ? 179.178 81.478 8.890 1.00 21.98 183 GLU A N 1
ATOM 1463 C CA . GLU A 1 200 ? 178.109 82.282 8.274 1.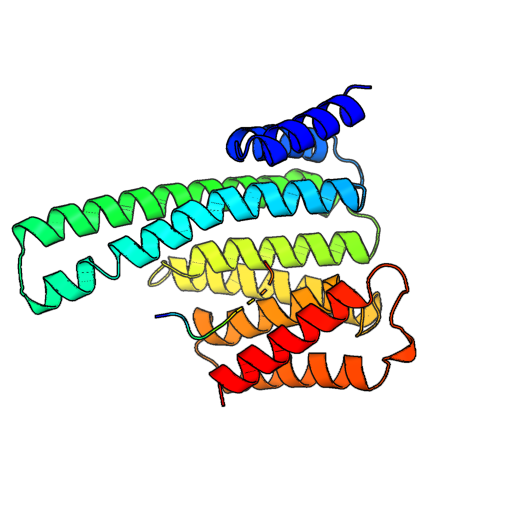00 21.95 183 GLU A CA 1
ATOM 1464 C C . GLU A 1 200 ? 178.657 83.627 7.822 1.00 23.26 183 GLU A C 1
ATOM 1465 O O . GLU A 1 200 ? 178.203 84.136 6.793 1.00 25.08 183 GLU A O 1
ATOM 1471 N N . ILE A 1 201 ? 179.506 84.269 8.598 1.00 21.66 184 ILE A N 1
ATOM 1472 C CA . ILE A 1 201 ? 179.829 85.673 8.219 1.00 23.31 184 ILE A CA 1
ATOM 1473 C C . ILE A 1 201 ? 181.033 85.633 7.291 1.00 27.85 184 ILE A C 1
ATOM 1474 O O . ILE A 1 201 ? 180.953 86.246 6.232 1.00 27.54 184 ILE A O 1
ATOM 1479 N N . LEU A 1 202 ? 182.072 84.884 7.631 1.00 26.76 185 LEU A N 1
ATOM 1480 C CA . LEU A 1 202 ? 183.300 84.893 6.780 1.00 28.87 185 LEU A CA 1
ATOM 1481 C C . LEU A 1 202 ? 183.282 83.768 5.740 1.00 30.27 185 LEU A C 1
ATOM 1482 O O . LEU A 1 202 ? 184.264 83.624 5.026 1.00 30.51 185 LEU A O 1
ATOM 1487 N N . ASN A 1 203 ? 182.236 82.960 5.696 1.00 29.68 186 ASN A N 1
ATOM 1488 C CA . ASN A 1 203 ? 182.089 81.961 4.623 1.00 36.82 186 ASN A CA 1
ATOM 1489 C C . ASN A 1 203 ? 183.283 81.000 4.653 1.00 34.60 186 ASN A C 1
ATOM 1490 O O . ASN A 1 203 ? 183.705 80.559 3.566 1.00 32.06 186 ASN A O 1
ATOM 1495 N N . SER A 1 204 ? 183.792 80.639 5.828 1.00 29.31 187 SER A N 1
ATOM 1496 C CA . SER A 1 204 ? 184.994 79.760 5.955 1.00 28.08 187 SER A CA 1
ATOM 1497 C C . SER A 1 204 ? 184.662 78.496 6.712 1.00 27.33 187 SER A C 1
ATOM 1498 O O . SER A 1 204 ? 184.918 78.428 7.907 1.00 27.40 187 SER A O 1
ATOM 1503 N N . PRO A 1 205 ? 184.082 77.467 6.066 1.00 30.23 188 PRO A N 1
ATOM 1504 C CA . PRO A 1 205 ? 183.823 76.217 6.770 1.00 32.33 188 PRO A CA 1
ATOM 1505 C C . PRO A 1 205 ? 185.080 75.604 7.383 1.00 30.43 188 PRO A C 1
ATOM 1506 O O . PRO A 1 205 ? 184.953 74.994 8.460 1.00 31.48 188 PRO A O 1
ATOM 1510 N N . ASP A 1 206 ? 186.235 75.742 6.721 1.00 29.92 189 ASP A N 1
ATOM 1511 C CA . ASP A 1 206 ? 187.486 75.140 7.250 1.00 30.86 189 ASP A CA 1
ATOM 1512 C C . ASP A 1 206 ? 187.813 75.770 8.610 1.00 26.71 189 ASP A C 1
ATOM 1513 O O . ASP A 1 206 ? 188.067 75.034 9.552 1.00 25.74 189 ASP A O 1
ATOM 1518 N N . ARG A 1 207 ? 187.817 77.094 8.725 1.00 25.08 190 ARG A N 1
ATOM 1519 C CA . ARG A 1 207 ? 188.149 77.775 10.006 1.00 25.19 190 ARG A CA 1
ATOM 1520 C C . ARG A 1 207 ? 187.068 77.527 11.080 1.00 23.20 190 ARG A C 1
ATOM 1521 O O . ARG A 1 207 ? 187.424 77.380 12.280 1.00 21.11 190 ARG A O 1
ATOM 1529 N N . ALA A 1 208 ? 185.802 77.513 10.676 1.00 21.25 191 ALA A N 1
ATOM 1530 C CA . ALA A 1 208 ? 184.655 77.200 11.558 1.00 21.69 191 ALA A CA 1
ATOM 1531 C C . ALA A 1 208 ? 184.871 75.807 12.148 1.00 20.72 191 ALA A C 1
ATOM 1532 O O . ALA A 1 208 ? 184.810 75.613 13.393 1.00 18.74 191 ALA A O 1
ATOM 1534 N N . CYS A 1 209 ? 185.187 74.847 11.306 1.00 21.95 192 CYS A N 1
ATOM 1535 C CA . CYS A 1 209 ? 185.354 73.427 11.749 1.00 23.36 192 CYS A CA 1
ATOM 1536 C C . CYS A 1 209 ? 186.562 73.298 12.677 1.00 22.16 192 CYS A C 1
ATOM 1537 O O . CYS A 1 209 ? 186.478 72.600 13.737 1.00 20.01 192 CYS A O 1
ATOM 1540 N N . ARG A 1 210 ? 187.657 73.977 12.331 1.00 25.83 193 ARG A N 1
ATOM 1541 C CA . ARG A 1 210 ? 188.891 73.924 13.152 1.00 24.36 193 ARG A CA 1
ATOM 1542 C C . ARG A 1 210 ? 188.569 74.472 14.530 1.00 23.53 193 ARG A C 1
ATOM 1543 O O . ARG A 1 210 ? 188.983 73.850 15.505 1.00 19.62 193 ARG A O 1
ATOM 1551 N N . LEU A 1 211 ? 187.922 75.639 14.590 1.00 21.35 194 LEU A N 1
ATOM 1552 C CA . LEU A 1 211 ? 187.661 76.270 15.906 1.00 20.90 194 LEU A CA 1
ATOM 1553 C C . LEU A 1 211 ? 186.739 75.352 16.698 1.00 19.08 194 LEU A C 1
ATOM 1554 O O . LEU A 1 211 ? 187.020 75.073 17.870 1.00 19.46 194 LEU A O 1
ATOM 1559 N N . ALA A 1 212 ? 185.639 74.894 16.108 1.00 17.82 195 ALA A N 1
ATOM 1560 C CA . ALA A 1 212 ? 184.673 74.074 16.864 1.00 19.59 195 ALA A CA 1
ATOM 1561 C C . ALA A 1 212 ? 185.300 72.760 17.349 1.00 17.85 195 ALA A C 1
ATOM 1562 O O . ALA A 1 212 ? 185.068 72.386 18.500 1.00 18.64 195 ALA A O 1
ATOM 1564 N N . LYS A 1 213 ? 186.084 72.119 16.519 1.00 21.59 196 LYS A N 1
ATOM 1565 C CA . LYS A 1 213 ? 186.742 70.812 16.861 1.00 22.90 196 LYS A CA 1
ATOM 1566 C C . LYS A 1 213 ? 187.780 71.041 17.967 1.00 20.16 196 LYS A C 1
ATOM 1567 O O . LYS A 1 213 ? 187.801 70.270 18.949 1.00 21.55 196 LYS A O 1
ATOM 1573 N N . ALA A 1 214 ? 188.602 72.083 17.838 1.00 20.91 197 ALA A N 1
ATOM 1574 C CA . ALA A 1 214 ? 189.616 72.434 18.853 1.00 21.02 197 ALA A CA 1
ATOM 1575 C C . ALA A 1 214 ? 188.931 72.699 20.189 1.00 20.31 197 ALA A C 1
ATOM 1576 O O . ALA A 1 214 ? 189.346 72.111 21.184 1.00 19.52 197 ALA A O 1
ATOM 1578 N N . ALA A 1 215 ? 187.882 73.525 20.246 1.00 18.20 198 ALA A N 1
ATOM 1579 C CA . ALA A 1 215 ? 187.228 73.795 21.558 1.00 17.61 198 ALA A CA 1
ATOM 1580 C C . ALA A 1 215 ? 186.676 72.491 22.172 1.00 17.34 198 ALA A C 1
ATOM 1581 O O . ALA A 1 215 ? 186.775 72.268 23.409 1.00 18.61 198 ALA A O 1
ATOM 1583 N N . PHE A 1 216 ? 186.010 71.682 21.368 1.00 20.57 199 PHE A N 1
ATOM 1584 C CA . PHE A 1 216 ? 185.457 70.372 21.785 1.00 19.94 199 PHE A CA 1
ATOM 1585 C C . PHE A 1 216 ? 186.570 69.480 22.325 1.00 20.26 199 PHE A C 1
ATOM 1586 O O . PHE A 1 216 ? 186.462 68.964 23.459 1.00 20.24 199 PHE A O 1
ATOM 1594 N N . ASP A 1 217 ? 187.644 69.314 21.551 1.00 20.23 200 ASP A N 1
ATOM 1595 C CA . ASP A 1 217 ? 188.753 68.414 21.973 1.00 22.16 200 ASP A CA 1
ATOM 1596 C C . ASP A 1 217 ? 189.435 68.912 23.235 1.00 21.40 200 ASP A C 1
ATOM 1597 O O . ASP A 1 217 ? 189.777 68.084 24.062 1.00 21.03 200 ASP A O 1
ATOM 1602 N N . ASP A 1 218 ? 189.586 70.230 23.419 1.00 18.71 201 ASP A N 1
ATOM 1603 C CA . ASP A 1 218 ? 190.268 70.780 24.596 1.00 17.68 201 ASP A CA 1
ATOM 1604 C C . ASP A 1 218 ? 189.416 70.513 25.838 1.00 18.16 201 ASP A C 1
ATOM 1605 O O . ASP A 1 218 ? 189.984 70.335 26.986 1.00 18.15 201 ASP A O 1
ATOM 1610 N N . ALA A 1 219 ? 188.088 70.599 25.691 1.00 18.56 202 ALA A N 1
ATOM 1611 C CA . ALA A 1 219 ? 187.147 70.279 26.799 1.00 18.18 202 ALA A CA 1
ATOM 1612 C C . ALA A 1 219 ? 187.234 68.774 27.154 1.00 17.29 202 ALA A C 1
ATOM 1613 O O . ALA A 1 219 ? 187.341 68.416 28.348 1.00 16.55 202 ALA A O 1
ATOM 1615 N N . ILE A 1 220 ? 187.256 67.931 26.146 1.00 20.61 203 ILE A N 1
ATOM 1616 C CA . ILE A 1 220 ? 187.363 66.438 26.360 1.00 23.65 203 ILE A CA 1
ATOM 1617 C C . ILE A 1 220 ? 188.633 66.128 27.139 1.00 27.21 203 ILE A C 1
ATOM 1618 O O . ILE A 1 220 ? 188.569 65.272 28.065 1.00 30.24 203 ILE A O 1
ATOM 1623 N N . ALA A 1 221 ? 189.734 66.826 26.816 1.00 25.70 204 ALA A N 1
ATOM 1624 C CA . ALA A 1 221 ? 191.058 66.564 27.399 1.00 24.61 204 ALA A CA 1
ATOM 1625 C C . ALA A 1 221 ? 191.035 66.903 28.886 1.00 28.45 204 ALA A C 1
ATOM 1626 O O . ALA A 1 221 ? 191.887 66.383 29.578 1.00 24.72 204 ALA A O 1
ATOM 1628 N N . GLU A 1 222 ? 190.174 67.822 29.348 1.00 25.71 205 GLU A N 1
ATOM 1629 C CA . GLU A 1 222 ? 190.213 68.316 30.751 1.00 25.35 205 GLU A CA 1
ATOM 1630 C C . GLU A 1 222 ? 188.814 68.251 31.367 1.00 26.93 205 GLU A C 1
ATOM 1631 O O . GLU A 1 222 ? 188.476 69.146 32.180 1.00 24.11 205 GLU A O 1
ATOM 1637 N N . LEU A 1 223 ? 188.085 67.163 31.118 1.00 25.97 206 LEU A N 1
ATOM 1638 C CA . LEU A 1 223 ? 186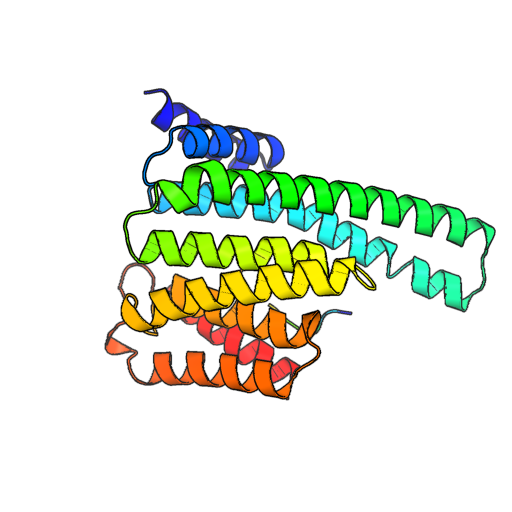.711 66.970 31.652 1.00 28.78 206 LEU A CA 1
ATOM 1639 C C . LEU A 1 223 ? 186.740 66.948 33.182 1.00 29.75 206 LEU A C 1
ATOM 1640 O O . LEU A 1 223 ? 185.684 67.100 33.794 1.00 26.98 206 LEU A O 1
ATOM 1645 N N . ASP A 1 224 ? 187.913 66.863 33.790 1.00 31.29 207 ASP A N 1
ATOM 1646 C CA . ASP A 1 224 ? 188.063 66.956 35.270 1.00 33.54 207 ASP A CA 1
ATOM 1647 C C . ASP A 1 224 ? 187.877 68.415 35.713 1.00 32.58 207 ASP A C 1
ATOM 1648 O O . ASP A 1 224 ? 187.760 68.638 36.918 1.00 32.17 207 ASP A O 1
ATOM 1653 N N . THR A 1 225 ? 187.827 69.376 34.786 1.00 29.24 208 THR A N 1
ATOM 1654 C CA . THR A 1 225 ? 187.637 70.817 35.137 1.00 27.31 208 THR A CA 1
ATOM 1655 C C . THR A 1 225 ? 186.140 71.153 35.118 1.00 26.54 208 THR A C 1
ATOM 1656 O O . THR A 1 225 ? 185.791 72.328 35.333 1.00 29.56 208 THR A O 1
ATOM 1660 N N . LEU A 1 226 ? 185.290 70.201 34.760 1.00 24.79 209 LEU A N 1
ATOM 1661 C CA . LEU A 1 226 ? 183.828 70.403 34.807 1.00 28.70 209 LEU A CA 1
ATOM 1662 C C . LEU A 1 226 ? 183.425 70.746 36.251 1.00 29.77 209 LEU A C 1
ATOM 1663 O O . LEU A 1 226 ? 183.763 70.020 37.141 1.00 30.17 209 LEU A O 1
ATOM 1668 N N . SER A 1 227 ? 182.669 71.821 36.404 1.00 30.93 210 SER A N 1
ATOM 1669 C CA . SER A 1 227 ? 182.066 72.332 37.654 1.00 30.72 210 SER A CA 1
ATOM 1670 C C . SER A 1 227 ? 180.715 71.636 37.883 1.00 32.96 210 SER A C 1
ATOM 1671 O O . SER A 1 227 ? 179.900 71.530 36.917 1.00 26.94 210 SER A O 1
ATOM 1674 N N . GLU A 1 228 ? 180.469 71.202 39.125 1.00 32.25 211 GLU A N 1
ATOM 1675 C CA . GLU A 1 228 ? 179.122 70.890 39.661 1.00 35.84 211 GLU A CA 1
ATOM 1676 C C . GLU A 1 228 ? 178.114 71.952 39.185 1.00 30.91 211 GLU A C 1
ATOM 1677 O O . GLU A 1 228 ? 176.999 71.575 38.859 1.00 30.62 211 GLU A O 1
ATOM 1683 N N . GLU A 1 229 ? 178.484 73.240 39.152 1.00 29.79 212 GLU A N 1
ATOM 1684 C CA . GLU A 1 229 ? 177.514 74.345 38.900 1.00 28.88 212 GLU A CA 1
ATOM 1685 C C . GLU A 1 229 ? 177.053 74.321 37.445 1.00 28.38 212 GLU A C 1
ATOM 1686 O O . GLU A 1 229 ? 175.977 74.820 37.159 1.00 33.11 212 GLU A O 1
ATOM 1692 N N . SER A 1 230 ? 177.890 73.879 36.517 1.00 29.86 213 SER A N 1
ATOM 1693 C CA . SER A 1 230 ? 177.625 74.177 35.080 1.00 29.70 213 SER A CA 1
ATOM 1694 C C . SER A 1 230 ? 177.861 72.960 34.189 1.00 25.65 213 SER A C 1
ATOM 1695 O O . SER A 1 230 ? 177.811 73.119 32.962 1.00 21.21 213 SER A O 1
ATOM 1698 N N . TYR A 1 231 ? 177.951 71.768 34.769 1.00 26.42 214 TYR A N 1
ATOM 1699 C CA . TYR A 1 231 ? 178.317 70.575 33.999 1.00 27.74 214 TYR A CA 1
ATOM 1700 C C . TYR A 1 231 ? 177.253 70.375 32.924 1.00 25.07 214 TYR A C 1
ATOM 1701 O O . TYR A 1 231 ? 177.621 69.992 31.820 1.00 27.00 214 TYR A O 1
ATOM 1710 N N . LYS A 1 232 ? 175.977 70.656 33.174 1.00 27.11 215 LYS A N 1
ATOM 1711 C CA . LYS A 1 232 ? 174.947 70.332 32.149 1.00 29.46 215 LYS A CA 1
ATOM 1712 C C . LYS A 1 232 ? 174.925 71.392 31.031 1.00 25.00 215 LYS A C 1
ATOM 1713 O O . LYS A 1 232 ? 174.802 71.024 29.850 1.00 26.99 215 LYS A O 1
ATOM 1719 N N . ASP A 1 233 ? 175.151 72.645 31.379 1.00 24.21 216 ASP A N 1
ATOM 1720 C CA . ASP A 1 233 ? 175.446 73.739 30.410 1.00 26.39 216 ASP A CA 1
ATOM 1721 C C . ASP A 1 233 ? 176.651 73.367 29.542 1.00 20.73 216 ASP A C 1
ATOM 1722 O O . ASP A 1 233 ? 176.540 73.405 28.338 1.00 21.49 216 ASP A O 1
ATOM 1727 N N . SER A 1 234 ? 177.793 73.037 30.128 1.00 21.80 217 SER A N 1
ATOM 1728 C CA . SER A 1 234 ? 178.985 72.601 29.345 1.00 21.78 217 SER A CA 1
ATOM 1729 C C . SER A 1 234 ? 178.643 71.441 28.410 1.00 22.87 217 SER A C 1
ATOM 1730 O O . SER A 1 234 ? 178.944 71.496 27.223 1.00 21.06 217 SER A O 1
ATOM 1733 N N . THR A 1 235 ? 177.906 70.445 28.898 1.00 23.19 218 THR A N 1
ATOM 1734 C CA . THR A 1 235 ? 177.584 69.246 28.100 1.00 23.01 218 THR A CA 1
ATOM 1735 C C . THR A 1 235 ? 176.694 69.597 26.907 1.00 20.86 218 THR A C 1
ATOM 1736 O O . THR A 1 235 ? 176.900 69.107 25.817 1.00 23.34 218 THR A O 1
ATOM 1740 N N . LEU A 1 236 ? 175.668 70.403 27.141 1.00 24.60 219 LEU A N 1
ATOM 1741 C CA . LEU A 1 236 ? 174.804 70.915 26.069 1.00 24.58 219 LEU A CA 1
ATOM 1742 C C . LEU A 1 236 ? 175.658 71.654 25.047 1.00 22.86 219 LEU A C 1
ATOM 1743 O O . LEU A 1 236 ? 175.468 71.409 23.852 1.00 20.94 219 LEU A O 1
ATOM 1748 N N . ILE A 1 237 ? 176.539 72.557 25.482 1.00 21.43 220 ILE A N 1
ATOM 1749 C CA . ILE A 1 237 ? 177.313 73.345 24.488 1.00 19.91 220 ILE A CA 1
ATOM 1750 C C . ILE A 1 237 ? 178.234 72.413 23.699 1.00 17.40 220 ILE A C 1
ATOM 1751 O O . ILE A 1 237 ? 178.391 72.613 22.500 1.00 16.75 220 ILE A O 1
ATOM 1756 N N . MET A 1 238 ? 178.812 71.404 24.337 1.00 18.89 221 MET A N 1
ATOM 1757 C CA . MET A 1 238 ? 179.673 70.439 23.631 1.00 21.91 221 MET A CA 1
ATOM 1758 C C . MET A 1 238 ? 178.854 69.660 22.570 1.00 22.25 221 MET A C 1
ATOM 1759 O O . MET A 1 238 ? 179.402 69.482 21.462 1.00 20.34 221 MET A O 1
ATOM 1764 N N . GLN A 1 239 ? 177.573 69.341 22.824 1.00 24.27 222 GLN A N 1
ATOM 1765 C CA . GLN A 1 239 ? 176.676 68.720 21.796 1.00 24.93 222 GLN A CA 1
ATOM 1766 C C . GLN A 1 239 ? 176.425 69.713 20.657 1.00 22.25 222 GLN A C 1
ATOM 1767 O O . GLN A 1 239 ? 176.469 69.296 19.472 1.00 21.24 222 GLN A O 1
ATOM 1773 N N . LEU A 1 240 ? 176.215 71.000 20.976 1.00 20.56 223 LEU A N 1
ATOM 1774 C CA . LEU A 1 240 ? 176.017 72.014 19.912 1.00 18.94 223 LEU A CA 1
ATOM 1775 C C . LEU A 1 240 ? 177.280 72.126 19.055 1.00 16.66 223 LEU A C 1
ATOM 1776 O O . LEU A 1 240 ? 177.167 72.192 17.811 1.00 16.73 223 LEU A O 1
ATOM 1781 N N . LEU A 1 241 ? 178.472 72.052 19.641 1.00 16.39 224 LEU A N 1
ATOM 1782 C CA . LEU A 1 241 ? 179.706 72.092 18.806 1.00 18.15 224 LEU A CA 1
ATOM 1783 C C . LEU A 1 241 ? 179.729 70.897 17.842 1.00 18.44 224 LEU A C 1
ATOM 1784 O O . LEU A 1 241 ? 180.039 71.031 16.606 1.00 17.98 224 LEU A O 1
ATOM 1789 N N . ARG A 1 242 ? 179.342 69.760 18.376 1.00 20.95 225 ARG A N 1
ATOM 1790 C CA . ARG A 1 242 ? 179.273 68.511 17.583 1.00 22.85 225 ARG A CA 1
ATOM 1791 C C . ARG A 1 242 ? 178.198 68.634 16.506 1.00 20.74 225 ARG A C 1
ATOM 1792 O O . ARG A 1 242 ? 178.459 68.229 15.371 1.00 21.78 225 ARG A O 1
ATOM 1800 N N . ASP A 1 243 ? 177.059 69.242 16.835 1.00 21.37 226 ASP A N 1
ATOM 1801 C CA . ASP A 1 243 ? 175.961 69.432 15.848 1.00 20.42 226 ASP A CA 1
ATOM 1802 C C . ASP A 1 243 ? 176.417 70.315 14.688 1.00 22.85 226 ASP A C 1
ATOM 1803 O O . ASP A 1 243 ? 176.184 69.947 13.502 1.00 21.81 226 ASP A O 1
ATOM 1808 N N . ASN A 1 244 ? 177.126 71.423 14.969 1.00 21.69 227 ASN A N 1
ATOM 1809 C CA . ASN A 1 244 ? 177.700 72.244 13.881 1.00 19.83 227 ASN A CA 1
ATOM 1810 C C . ASN A 1 244 ? 178.672 71.424 13.019 1.00 21.64 227 ASN A C 1
ATOM 1811 O O . ASN A 1 244 ? 178.621 71.501 11.756 1.00 21.67 227 ASN A O 1
ATOM 1816 N N . LEU A 1 245 ? 179.580 70.690 13.643 1.00 22.82 228 LEU A N 1
ATOM 1817 C CA . LEU A 1 245 ? 180.518 69.821 12.891 1.00 24.82 228 LEU A CA 1
ATOM 1818 C C . LEU A 1 245 ? 179.733 68.851 12.002 1.00 25.43 228 LEU A C 1
ATOM 1819 O O . LEU 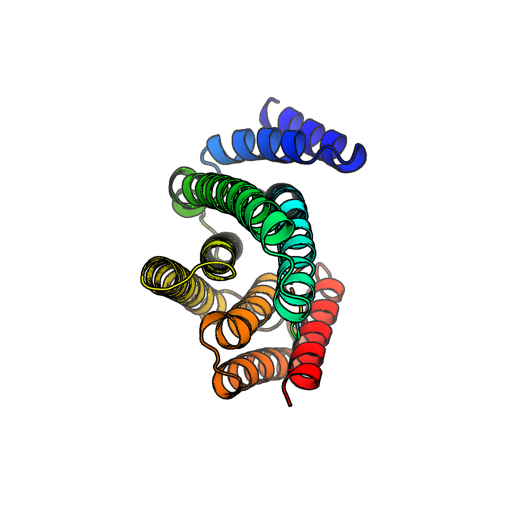A 1 245 ? 180.157 68.699 10.844 1.00 27.37 228 LEU A O 1
ATOM 1824 N N . THR A 1 246 ? 178.604 68.325 12.496 1.00 28.77 229 THR A N 1
ATOM 1825 C CA . THR A 1 246 ? 177.710 67.404 11.739 1.00 31.33 229 THR A CA 1
ATOM 1826 C C . THR A 1 246 ? 177.170 68.193 10.555 1.00 35.51 229 THR A C 1
ATOM 1827 O O . THR A 1 246 ? 177.257 67.701 9.407 1.00 33.04 229 THR A O 1
ATOM 1831 N N . LEU A 1 247 ? 176.665 69.395 10.825 1.00 28.05 230 LEU A N 1
ATOM 1832 C CA . LEU A 1 247 ? 176.075 70.250 9.778 1.00 30.88 230 LEU A CA 1
ATOM 1833 C C . LEU A 1 247 ? 177.149 70.626 8.758 1.00 30.33 230 LEU A C 1
ATOM 1834 O O . LEU A 1 247 ? 176.784 70.815 7.608 1.00 29.83 230 LEU A O 1
ATOM 1839 N N . TRP A 1 248 ? 178.403 70.840 9.161 1.00 29.05 231 TRP A N 1
ATOM 1840 C CA . TRP A 1 248 ? 179.406 71.482 8.280 1.00 30.02 231 TRP A CA 1
ATOM 1841 C C . TRP A 1 248 ? 180.322 70.484 7.556 1.00 34.84 231 TRP A C 1
ATOM 1842 O O . TRP A 1 248 ? 181.045 70.924 6.623 1.00 31.27 231 TRP A O 1
ATOM 1853 N N . THR A 1 249 ? 180.362 69.225 7.978 1.00 34.99 232 THR A N 1
ATOM 1854 C CA . THR A 1 249 ? 181.227 68.218 7.328 1.00 40.07 232 THR A CA 1
ATOM 1855 C C . THR A 1 249 ? 180.386 67.232 6.524 1.00 43.00 232 THR A C 1
ATOM 1856 O O . THR A 1 249 ? 181.074 66.384 5.981 1.00 49.48 232 THR A O 1
ATOM 1861 N N . ARG B 2 1 ? 169.121 79.545 3.911 1.00 28.64 248 ARG B N 1
ATOM 1862 C CA . ARG B 2 1 ? 168.620 78.704 5.001 1.00 24.59 248 ARG B CA 1
ATOM 1863 C C . ARG B 2 1 ? 169.780 78.332 5.936 1.00 25.07 248 ARG B C 1
ATOM 1864 O O . ARG B 2 1 ? 170.902 78.061 5.498 1.00 29.96 248 ARG B O 1
ATOM 1872 N N . ARG B 2 2 ? 169.486 78.311 7.221 1.00 25.77 249 ARG B N 1
ATOM 1873 C CA . ARG B 2 2 ? 170.531 78.188 8.243 1.00 25.66 249 ARG B CA 1
ATOM 1874 C C . ARG B 2 2 ? 171.006 76.742 8.354 1.00 26.05 249 ARG B C 1
ATOM 1875 O O . ARG B 2 2 ? 170.160 75.833 8.278 1.00 28.60 249 ARG B O 1
ATOM 1883 N N . ARG B 2 3 ? 172.323 76.558 8.438 1.00 24.06 250 ARG B N 1
ATOM 1884 C CA . ARG B 2 3 ? 172.995 75.272 8.701 1.00 26.78 250 ARG B CA 1
ATOM 1885 C C . ARG B 2 3 ? 174.038 75.555 9.793 1.00 25.13 250 ARG B C 1
ATOM 1886 O O . AR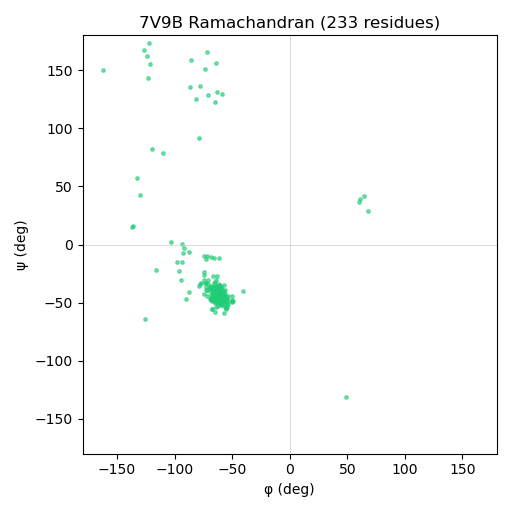G B 2 3 ? 175.214 75.228 9.596 1.00 26.08 250 ARG B O 1
ATOM 1894 N N . ALA B 2 4 ? 173.568 76.077 10.926 1.00 23.98 251 ALA B N 1
ATOM 1895 C CA . ALA B 2 4 ? 174.403 76.377 12.103 1.00 24.31 251 ALA B CA 1
ATOM 1896 C C . ALA B 2 4 ? 173.501 76.523 13.308 1.00 25.23 251 ALA B C 1
ATOM 1897 O O . ALA B 2 4 ? 172.350 76.943 13.137 1.00 24.26 251 ALA B O 1
ATOM 1899 N N . VAL B 2 5 ? 174.012 76.195 14.484 1.00 22.68 252 VAL B N 1
ATOM 1900 C CA . VAL B 2 5 ? 173.344 76.501 15.777 1.00 22.82 252 VAL B CA 1
ATOM 1901 C C . VAL B 2 5 ? 174.279 77.338 16.652 1.00 21.53 252 VAL B C 1
ATOM 1902 O O . VAL B 2 5 ? 175.471 77.010 16.757 1.00 19.16 252 VAL B O 1
ATOM 1916 N N . MET B 2 7 ? 174.534 79.679 20.595 1.00 19.65 254 MET B N 1
ATOM 1917 C CA . MET B 2 7 ? 174.071 79.637 22.015 1.00 24.38 254 MET B CA 1
ATOM 1918 C C . MET B 2 7 ? 172.639 80.166 22.162 1.00 25.03 254 MET B C 1
ATOM 1919 O O . MET B 2 7 ? 172.371 81.301 21.786 1.00 28.56 254 MET B O 1
ATOM 1924 N N . ASP B 2 8 ? 171.729 79.388 22.745 1.00 29.34 255 ASP B N 1
ATOM 1925 C CA . ASP B 2 8 ? 170.342 79.886 22.961 1.00 34.53 255 ASP B CA 1
ATOM 1926 C C . ASP B 2 8 ? 169.687 79.025 24.049 1.00 38.97 255 ASP B C 1
ATOM 1927 O O . ASP B 2 8 ? 169.755 77.808 23.799 1.00 34.38 255 ASP B O 1
#

CATH classification: 1.20.190.20

Foldseek 3Di:
DLLVVLLVQLVVCVVVVVLVSNLVSLLVNQVVQAADDPSSLVSNCVSLCSQLVVLVVVLVVLVVVLVVCVVVVPPVVNVVSVVVSVVSLVSLVVSLVVVLCSLVPGQCVNHDALLSNLLSLLVQLVSLLSQLQPDDDPSNVVSLVSSVVSLVSSQVSCVVHHQLLPLSNLVSLLVVLVSCCRSVVHLPSSLVSLVVSLVSCVVPVVSQDPVCNVSSVVSSVSSVVVNVVSD/DDPDDPD

Nearest PDB structures (foldseek):
  7v9b-assembly1_A  TM=1.004E+00  e=6.312E-30  Homo sapiens
  8dgp-assembly2_D  TM=9.982E-01  e=1.848E-27  Homo sapiens
  6twz-assembly1_A  TM=9.776E-01  e=1.419E-19  Homo sapiens
  5ltw-assembly3_I  TM=9.691E-01  e=5.935E-19  Homo sapiens
  3p1s-assembly1_A  TM=9.581E-01  e=8.487E-19  Homo sapiens

Sequence (238 aa):
DDREDLVYQAKLAEQAERYDEMVESMKKVAGMDVELTVEERNLLSVAYKNVIGARRASWRIISSSIEQKEENKGGEDKLKMIREYRQMVETELKLICCDILDVLDKHLIPAANTGESKVFYYKMKGDYHRYLAEFATGNDRKEAAENSLVAYKAASDIAMTELPPTHPIRLGLALNFSVFYYEILNSPDRACRLAKAAFDDAIAELDTLSEESYKDSTLIMQLLRDNLTLWTRRRAVMD

B-factor: mean 26.23, std 10.87, range [11.49, 83.86]

Organism: Homo sapiens (NCBI:txid9606)